Protein AF-A0A957YYJ2-F1 (afdb_monomer_lite)

Secondary structure (DSSP, 8-state):
-EEEEEEEEE-TTS-EEEEE---SS--HHHHHH-----GGGEEE-HHHHHHH-S--TT-SS--THHHHHHHHHTT--EEEEEEEEEEEEPPTT---S-HHHHHHHHHHHHHHHHTSTT--HHHHTTHHHHHHHHHHHHHHHHHHHT-HHHHHHHHHHHHHH-GGGGTTTHHHHHHHHHHHHHTTSS-HHHHHHHHHHT--GGGGGGGGGHHHHHHHHHHHHHHHHHHTT-HHHHHHHHHHHHHTT----HHHHHHHHHHHHHHHHHHHHHHHHHHHHHHHHHS-TTS-HHHHHHHHHHHHHHHHHHHHHTT-HHHHHHHHHHHHHH-GGGGG-HHHHHHHHHHHTT----

Foldseek 3Di:
DKEFEWAFEAEPVRAGQATLHADQWAALLNLLLDPSDDPQTMDDDVVLCVVQHDQDPPQPDSPCSLVVLSSRLSVNTYGYPLAHRYYHYDYLPDADPPLPSVLVSQVVSNCSNLVDPSQDPVNVVCSLSSLLSSLLVSLLRCLLVVVQVSNAVSLVSSCVSPVCCLPVVVVVSLVVLLCVLRRRPHPSLSSLVSSLVRYDPSCVVCVVCSLQSQLLSLQLNLLSCLLSVVLVSSLVSLVVSVVSVYACDPVNLVVSLVRLVSSCSHPNDVSSVVSLVSCVVRRDVNCPPLNNLVSLLSNLQVVLVVCVVVLVLVSNQVSLVSSCVSPVVLVVPPVSVVSNVCSVVSDDDD

pLDDT: mean 94.62, std 5.04, range [47.16, 98.69]

Structure (mmCIF, N/CA/C/O backbone):
data_AF-A0A957YYJ2-F1
#
_entry.id   AF-A0A957YYJ2-F1
#
loop_
_atom_site.group_PDB
_atom_site.id
_atom_site.type_symbol
_atom_site.label_atom_id
_atom_site.label_alt_id
_atom_site.label_comp_id
_atom_site.label_asym_id
_atom_site.label_entity_id
_atom_site.label_seq_id
_atom_site.pdbx_PDB_ins_code
_atom_site.Cartn_x
_atom_site.Cartn_y
_atom_site.Cartn_z
_atom_site.occupancy
_atom_site.B_iso_or_equiv
_atom_site.auth_seq_id
_atom_site.auth_comp_id
_atom_site.auth_asym_id
_atom_site.auth_atom_id
_atom_site.pdbx_PDB_model_num
ATOM 1 N N . GLY A 1 1 ? 6.124 -7.223 -24.501 1.00 92.50 1 GLY A N 1
ATOM 2 C CA . GLY A 1 1 ? 5.998 -6.939 -23.074 1.00 92.50 1 GLY A CA 1
ATOM 3 C C . GLY A 1 1 ? 4.749 -6.135 -22.823 1.00 92.50 1 GLY A C 1
ATOM 4 O O . GLY A 1 1 ? 4.125 -5.649 -23.769 1.00 92.50 1 GLY A O 1
ATOM 5 N N . LEU A 1 2 ? 4.435 -6.006 -21.546 1.00 94.94 2 LEU A N 1
ATOM 6 C CA . LEU A 1 2 ? 3.383 -5.180 -20.983 1.00 94.94 2 LEU A CA 1
ATOM 7 C C . LEU A 1 2 ? 4.047 -3.956 -20.338 1.00 94.94 2 LEU A C 1
ATOM 9 O O . LEU A 1 2 ? 5.028 -4.083 -19.601 1.00 94.94 2 LEU A O 1
ATOM 13 N N . THR A 1 3 ? 3.533 -2.767 -20.616 1.00 95.56 3 THR A N 1
ATOM 14 C CA . THR A 1 3 ? 3.931 -1.536 -19.923 1.00 95.56 3 THR A CA 1
ATOM 15 C C . THR A 1 3 ? 2.778 -1.031 -19.086 1.00 95.56 3 THR A C 1
ATOM 17 O O . THR A 1 3 ? 1.625 -1.197 -19.477 1.00 95.56 3 THR A O 1
ATOM 20 N N . TYR A 1 4 ? 3.082 -0.418 -17.948 1.00 95.31 4 TYR A N 1
ATOM 21 C CA . TYR A 1 4 ? 2.061 0.147 -17.074 1.00 95.31 4 TYR A CA 1
ATOM 22 C C . TYR A 1 4 ? 2.527 1.430 -16.387 1.00 95.31 4 TYR A C 1
ATOM 24 O O . TYR A 1 4 ? 3.727 1.664 -16.238 1.00 95.31 4 TYR A O 1
ATOM 32 N N . GLY A 1 5 ? 1.578 2.266 -15.981 1.00 94.81 5 GLY A N 1
ATOM 33 C CA . GLY A 1 5 ? 1.804 3.480 -15.202 1.00 94.81 5 GLY A CA 1
ATOM 34 C C . GLY A 1 5 ? 1.306 3.350 -13.768 1.00 94.81 5 GLY A C 1
ATOM 35 O O . GLY A 1 5 ? 0.518 2.471 -13.436 1.00 94.81 5 GLY A O 1
ATOM 36 N N . SER A 1 6 ? 1.767 4.249 -12.905 1.00 95.12 6 SER A N 1
ATOM 37 C CA . SER A 1 6 ? 1.107 4.503 -11.621 1.00 95.12 6 SER A CA 1
ATOM 38 C C . SER A 1 6 ? -0.184 5.297 -11.850 1.00 95.12 6 SER A C 1
ATOM 40 O O . SER A 1 6 ? -0.400 5.841 -12.937 1.00 95.12 6 SER A O 1
ATOM 42 N N . ARG A 1 7 ? -1.040 5.403 -10.830 1.00 95.19 7 ARG A N 1
ATOM 43 C CA . ARG A 1 7 ? -2.319 6.122 -10.950 1.00 95.19 7 ARG A CA 1
ATOM 44 C C . ARG A 1 7 ? -2.598 7.047 -9.776 1.00 95.19 7 ARG A C 1
ATOM 46 O O . ARG A 1 7 ? -2.178 6.790 -8.643 1.00 95.19 7 ARG A O 1
ATOM 53 N N . ILE A 1 8 ? -3.340 8.106 -10.071 1.00 95.50 8 ILE A N 1
ATOM 54 C CA . ILE A 1 8 ? -3.942 8.993 -9.083 1.00 95.50 8 ILE A CA 1
ATOM 55 C C . ILE A 1 8 ? -5.367 8.498 -8.858 1.00 95.50 8 ILE A C 1
ATOM 57 O O . ILE A 1 8 ? -6.165 8.399 -9.788 1.00 95.50 8 ILE A O 1
ATOM 61 N N . GLU A 1 9 ? -5.692 8.137 -7.627 1.00 94.75 9 GLU A N 1
ATOM 62 C CA . GLU A 1 9 ? -7.042 7.735 -7.258 1.00 94.75 9 GLU A CA 1
ATOM 63 C C . GLU A 1 9 ? -7.815 8.974 -6.816 1.00 94.75 9 GLU A C 1
ATOM 65 O O . GLU A 1 9 ? -7.329 9.761 -5.997 1.00 94.75 9 GLU A O 1
ATOM 70 N N . ILE A 1 10 ? -9.002 9.153 -7.391 1.00 95.06 10 ILE A N 1
ATOM 71 C CA . ILE A 1 10 ? -9.877 10.308 -7.169 1.00 95.06 10 ILE A CA 1
ATOM 72 C C . ILE A 1 10 ? -11.217 9.853 -6.597 1.00 95.06 10 ILE A C 1
ATOM 74 O O . ILE A 1 10 ? -11.672 8.749 -6.897 1.00 95.06 10 ILE A O 1
ATOM 78 N N . ASP A 1 11 ? -11.857 10.695 -5.795 1.00 92.69 11 ASP A N 1
ATOM 79 C CA . ASP A 1 11 ? -13.213 10.451 -5.305 1.00 92.69 11 ASP A CA 1
ATOM 80 C C . ASP A 1 11 ? -14.270 10.624 -6.416 1.00 92.69 11 ASP A C 1
ATOM 82 O O . ASP A 1 11 ? -13.974 10.949 -7.574 1.00 92.69 11 ASP A O 1
ATOM 86 N N . GLN A 1 12 ? -15.543 10.429 -6.063 1.00 89.88 12 GLN A N 1
ATOM 87 C CA . GLN A 1 12 ? -16.673 10.611 -6.980 1.00 89.88 12 GLN A CA 1
ATOM 88 C C . GLN A 1 12 ? -16.812 12.035 -7.555 1.00 89.88 12 GLN A C 1
ATOM 90 O O . GLN A 1 12 ? -17.453 12.200 -8.593 1.00 89.88 12 GLN A O 1
ATOM 95 N N . HIS A 1 13 ? -16.193 13.036 -6.924 1.00 91.31 13 HIS A N 1
ATOM 96 C CA . HIS A 1 13 ? -16.178 14.439 -7.342 1.00 91.31 13 HIS A CA 1
ATOM 97 C C . HIS A 1 13 ? -14.897 14.810 -8.107 1.00 91.31 13 HIS A C 1
ATOM 99 O O . HIS A 1 13 ? -14.692 15.978 -8.431 1.00 91.31 13 HIS A O 1
ATOM 105 N N . GLY A 1 14 ? -14.034 13.834 -8.407 1.00 92.81 14 GLY A N 1
ATOM 106 C CA . GLY A 1 14 ? -12.787 14.047 -9.135 1.00 92.81 14 GLY A CA 1
ATOM 107 C C . GLY A 1 14 ? -11.642 14.599 -8.284 1.00 92.81 14 GLY A C 1
ATOM 108 O O . GLY A 1 14 ? -10.609 14.965 -8.840 1.00 92.81 14 GLY A O 1
ATOM 109 N N . LYS A 1 15 ? -11.778 14.650 -6.953 1.00 93.56 15 LYS A N 1
ATOM 110 C CA . LYS A 1 15 ? -10.713 15.141 -6.070 1.00 93.56 15 LYS A CA 1
ATOM 111 C C . LYS A 1 15 ? -9.712 14.025 -5.765 1.00 93.56 15 LYS A C 1
ATOM 113 O O . LYS A 1 15 ? -10.141 12.926 -5.416 1.00 93.56 15 LYS A O 1
ATOM 118 N N . PRO A 1 16 ? -8.393 14.278 -5.821 1.00 94.56 16 PRO A N 1
ATOM 119 C CA . PRO A 1 16 ? -7.393 13.287 -5.440 1.00 94.56 16 PRO A CA 1
ATOM 120 C C . PRO A 1 16 ? -7.537 12.840 -3.983 1.00 94.56 16 PRO A C 1
ATOM 122 O O . PRO A 1 16 ? -7.624 13.661 -3.062 1.00 94.56 16 PRO A O 1
ATOM 125 N N . VAL A 1 17 ? -7.535 11.525 -3.778 1.00 94.25 17 VAL A N 1
ATOM 126 C CA . VAL A 1 17 ? -7.597 10.889 -2.455 1.00 94.25 17 VAL A CA 1
ATOM 127 C C . VAL A 1 17 ? -6.368 10.038 -2.172 1.00 94.25 17 VAL A C 1
ATOM 129 O O . VAL A 1 17 ? -5.921 9.987 -1.027 1.00 94.25 17 VAL A O 1
ATOM 132 N N . HIS A 1 18 ? -5.761 9.429 -3.194 1.00 94.06 18 HIS A N 1
ATOM 133 C CA . HIS A 1 18 ? -4.619 8.539 -3.009 1.00 94.06 18 HIS A CA 1
ATOM 134 C C . HIS A 1 18 ? -3.702 8.478 -4.243 1.00 94.06 18 HIS A C 1
ATOM 136 O O . HIS A 1 18 ? -4.135 8.692 -5.371 1.00 94.06 18 HIS A O 1
ATOM 142 N N . LEU A 1 19 ? -2.421 8.164 -4.028 1.00 94.06 19 LEU A N 1
ATOM 143 C CA . LEU A 1 19 ? -1.436 7.909 -5.083 1.00 94.06 19 LEU A CA 1
ATOM 144 C C . LEU A 1 19 ? -1.004 6.447 -5.026 1.00 94.06 19 LEU A C 1
ATOM 146 O O . LEU A 1 19 ? -0.235 6.055 -4.142 1.00 94.06 19 LEU A O 1
ATOM 150 N N . ALA A 1 20 ? -1.451 5.655 -5.997 1.00 91.62 20 ALA A N 1
ATOM 151 C CA . ALA A 1 20 ? -1.056 4.260 -6.117 1.00 91.62 20 ALA A CA 1
ATOM 152 C C . ALA A 1 20 ? 0.193 4.157 -7.001 1.00 91.62 20 ALA A C 1
ATOM 154 O O . ALA A 1 20 ? 0.107 3.987 -8.221 1.00 91.62 20 ALA A O 1
ATOM 155 N N . LYS A 1 21 ? 1.369 4.271 -6.371 1.00 92.06 21 LYS A N 1
ATOM 156 C CA . LYS A 1 21 ? 2.650 4.006 -7.032 1.00 92.06 21 LYS A CA 1
ATOM 157 C C . LYS A 1 21 ? 2.839 2.504 -7.200 1.00 92.06 21 LYS A C 1
ATOM 159 O O . LYS A 1 21 ? 2.946 1.773 -6.216 1.00 92.06 21 LYS A O 1
ATOM 164 N N . LEU A 1 22 ? 2.884 2.053 -8.446 1.00 91.81 22 LEU A N 1
ATOM 165 C CA . LEU A 1 22 ? 3.102 0.645 -8.766 1.00 91.81 22 LEU A CA 1
ATOM 166 C C . LEU A 1 22 ? 4.605 0.311 -8.754 1.00 91.81 22 LEU A C 1
ATOM 168 O O . LEU A 1 22 ? 5.430 1.200 -8.989 1.00 91.81 22 LEU A O 1
ATOM 172 N N . PRO A 1 23 ? 4.996 -0.949 -8.478 1.00 90.88 23 PRO A N 1
ATOM 173 C CA . PRO A 1 23 ? 6.404 -1.344 -8.481 1.00 90.88 23 PRO A CA 1
ATOM 174 C C . PRO A 1 23 ? 7.035 -1.116 -9.856 1.00 90.88 23 PRO A C 1
ATOM 176 O O . PRO A 1 23 ? 6.334 -1.130 -10.867 1.00 90.88 23 PRO A O 1
ATOM 179 N N . GLN A 1 24 ? 8.359 -0.935 -9.908 1.00 89.81 24 GLN A N 1
ATOM 180 C CA . GLN A 1 24 ? 9.080 -0.696 -11.166 1.00 89.81 24 GLN A CA 1
ATOM 181 C C . GLN A 1 24 ? 8.998 -1.892 -12.129 1.00 89.81 24 GLN A C 1
ATOM 183 O O . GLN A 1 24 ? 8.957 -1.716 -13.348 1.00 89.81 24 GLN A O 1
ATOM 188 N N . GLN A 1 25 ? 8.949 -3.097 -11.565 1.00 92.25 25 GLN A N 1
ATOM 189 C CA . GLN A 1 25 ? 8.778 -4.354 -12.274 1.00 92.25 25 GLN A CA 1
ATOM 190 C C . GLN A 1 25 ? 7.707 -5.169 -11.556 1.00 92.25 25 GLN A C 1
ATOM 192 O O . GLN A 1 25 ? 7.762 -5.338 -10.338 1.00 92.25 25 GLN A O 1
ATOM 197 N N . ALA A 1 26 ? 6.736 -5.657 -12.316 1.00 93.50 26 ALA A N 1
ATOM 198 C CA . ALA A 1 26 ? 5.739 -6.591 -11.832 1.00 93.50 26 ALA A CA 1
ATOM 199 C C . ALA A 1 26 ? 6.184 -8.003 -12.208 1.00 93.50 26 ALA A C 1
ATOM 201 O O . ALA A 1 26 ? 6.606 -8.252 -13.338 1.00 93.50 26 ALA A O 1
ATOM 202 N N . THR A 1 27 ? 6.112 -8.910 -11.244 1.00 95.50 27 THR A N 1
ATOM 203 C CA . THR A 1 27 ? 6.459 -10.327 -11.403 1.00 95.50 27 THR A CA 1
ATOM 204 C C . THR A 1 27 ? 5.212 -11.191 -11.271 1.00 95.50 27 THR A C 1
ATOM 206 O O . THR A 1 27 ? 4.170 -10.706 -10.818 1.00 95.50 27 THR A O 1
ATOM 209 N N . LEU A 1 28 ? 5.319 -12.485 -11.593 1.00 96.69 28 LEU A N 1
ATOM 210 C CA . LEU A 1 28 ? 4.233 -13.434 -11.334 1.00 96.69 28 LEU A CA 1
ATOM 211 C C . LEU A 1 28 ? 3.831 -13.426 -9.852 1.00 96.69 28 LEU A C 1
ATOM 213 O O . LEU A 1 28 ? 2.651 -13.280 -9.554 1.00 96.69 28 LEU A O 1
ATOM 217 N N . ALA A 1 29 ? 4.796 -13.416 -8.926 1.00 96.81 29 ALA A N 1
ATOM 218 C CA . ALA A 1 29 ? 4.523 -13.246 -7.496 1.00 96.81 29 ALA A CA 1
ATOM 219 C C . ALA A 1 29 ? 3.709 -11.976 -7.184 1.00 96.81 29 ALA A C 1
ATOM 221 O O . ALA A 1 29 ? 2.797 -12.015 -6.363 1.00 96.81 29 ALA A O 1
ATOM 222 N N . THR A 1 30 ? 3.989 -10.856 -7.861 1.00 94.69 30 THR A N 1
ATOM 223 C CA . THR A 1 30 ? 3.237 -9.604 -7.653 1.00 94.69 30 THR A CA 1
ATOM 224 C C . THR A 1 30 ? 1.762 -9.758 -8.039 1.00 94.69 30 THR A C 1
ATOM 226 O O . THR A 1 30 ? 0.901 -9.232 -7.341 1.00 94.69 30 THR A O 1
ATOM 229 N N . VAL A 1 31 ? 1.468 -10.477 -9.128 1.00 95.06 31 VAL A N 1
ATOM 230 C CA . VAL A 1 31 ? 0.098 -10.695 -9.636 1.00 95.06 31 VAL A CA 1
ATOM 231 C C . VAL A 1 31 ? -0.635 -11.823 -8.899 1.00 95.06 31 VAL A C 1
ATOM 233 O O . VAL A 1 31 ? -1.853 -11.772 -8.746 1.00 95.06 31 VAL A O 1
ATOM 236 N N . LEU A 1 32 ? 0.084 -12.833 -8.407 1.00 96.06 32 LEU A N 1
ATOM 237 C CA . LEU A 1 32 ? -0.505 -13.883 -7.572 1.00 96.06 32 LEU A CA 1
ATOM 238 C C . LEU A 1 32 ? -0.895 -13.334 -6.194 1.00 96.06 32 LEU A C 1
ATOM 240 O O . LEU A 1 32 ? -1.997 -13.583 -5.710 1.00 96.06 32 LEU A O 1
ATOM 244 N N . LEU A 1 33 ? -0.011 -12.550 -5.571 1.00 95.81 33 LEU A N 1
ATOM 245 C CA . LEU A 1 33 ? -0.223 -12.031 -4.218 1.00 95.81 33 LEU A CA 1
ATOM 246 C C . LEU A 1 33 ? -1.114 -10.787 -4.175 1.00 95.81 33 LEU A C 1
ATOM 248 O O . LEU A 1 33 ? -1.713 -10.505 -3.135 1.00 95.81 33 LEU A O 1
ATOM 252 N N . ALA A 1 34 ? -1.184 -10.022 -5.262 1.00 88.31 34 ALA A N 1
ATOM 253 C CA . ALA A 1 34 ? -1.907 -8.760 -5.321 1.00 88.31 34 ALA A CA 1
ATOM 254 C C . ALA A 1 34 ? -2.518 -8.522 -6.707 1.00 88.31 34 ALA A C 1
ATOM 256 O O . ALA A 1 34 ? -2.227 -9.214 -7.670 1.00 88.31 34 ALA A O 1
ATOM 257 N N . PHE A 1 35 ? -3.351 -7.489 -6.823 1.00 82.31 35 PHE A N 1
ATOM 258 C CA . PHE A 1 35 ? -3.880 -7.031 -8.107 1.00 82.31 35 PHE A CA 1
ATOM 259 C C . PHE A 1 35 ? -3.334 -5.631 -8.413 1.00 82.31 35 PHE A C 1
ATOM 261 O O . PHE A 1 35 ? -3.975 -4.630 -8.074 1.00 82.31 35 PHE A O 1
ATOM 268 N N . PRO A 1 36 ? -2.103 -5.526 -8.953 1.00 79.56 36 PRO A N 1
ATOM 269 C CA . PRO A 1 36 ? -1.454 -4.228 -9.115 1.00 79.56 36 PRO A CA 1
ATOM 270 C C . PRO A 1 36 ? -2.102 -3.399 -10.233 1.00 79.56 36 PRO A C 1
ATOM 272 O O . PRO A 1 36 ? -2.157 -2.169 -10.148 1.00 79.56 36 PRO A O 1
ATOM 275 N N . PHE A 1 37 ? -2.613 -4.057 -11.271 1.00 86.56 37 PHE A N 1
ATOM 276 C CA . PHE A 1 37 ? -3.029 -3.395 -12.499 1.00 86.56 37 PHE A CA 1
ATOM 277 C C . PHE A 1 37 ? -4.483 -2.938 -12.454 1.00 86.56 37 PHE A C 1
ATOM 279 O O . PHE A 1 37 ? -5.355 -3.603 -11.905 1.00 86.56 37 PHE A O 1
ATOM 286 N N . ALA A 1 38 ? -4.743 -1.793 -13.073 1.00 84.81 38 ALA A N 1
ATOM 287 C CA . ALA A 1 38 ? -6.058 -1.466 -13.593 1.00 84.81 38 ALA A CA 1
ATOM 288 C C . ALA A 1 38 ? -5.976 -1.478 -15.126 1.00 84.81 38 ALA A C 1
ATOM 290 O O . ALA A 1 38 ? -4.931 -1.094 -15.657 1.00 84.81 38 ALA A O 1
ATOM 291 N N . PRO A 1 39 ? -7.057 -1.834 -15.840 1.00 82.88 39 PRO A N 1
ATOM 292 C CA . PRO A 1 39 ? -7.079 -1.781 -17.305 1.00 82.88 39 PRO A CA 1
ATOM 293 C C . PRO A 1 39 ? -6.678 -0.419 -17.878 1.00 82.88 39 PRO A C 1
ATOM 295 O O . PRO A 1 39 ? -6.045 -0.343 -18.923 1.00 82.88 39 PRO A O 1
ATOM 298 N N . THR A 1 40 ? -6.999 0.660 -17.159 1.00 84.00 40 THR A N 1
ATOM 299 C CA . THR A 1 40 ? -6.676 2.046 -17.526 1.00 84.00 40 THR A CA 1
ATOM 300 C C . THR A 1 40 ? -5.189 2.373 -17.488 1.00 84.00 40 THR A C 1
ATOM 302 O O . THR A 1 40 ? -4.779 3.389 -18.039 1.00 84.00 40 THR A O 1
ATOM 305 N N . ASP A 1 41 ? -4.385 1.547 -16.822 1.00 88.06 41 ASP A N 1
ATOM 306 C CA . ASP A 1 41 ? -3.007 1.888 -16.488 1.00 88.06 41 ASP A CA 1
ATOM 307 C C . ASP A 1 41 ? -2.004 1.122 -17.357 1.00 88.06 41 ASP A C 1
ATOM 309 O O . ASP A 1 41 ? -0.807 1.239 -17.109 1.00 88.06 41 ASP A O 1
ATOM 313 N N . LEU A 1 42 ? -2.451 0.304 -18.322 1.00 92.00 42 LEU A N 1
ATOM 314 C CA . LEU A 1 42 ? -1.589 -0.639 -19.037 1.00 92.00 42 LEU A CA 1
ATOM 315 C C . LEU A 1 42 ? -1.701 -0.571 -20.560 1.00 92.00 42 LEU A C 1
ATOM 317 O O . LEU A 1 42 ? -2.703 -0.169 -21.144 1.00 92.00 42 LEU A O 1
ATOM 321 N N . THR A 1 43 ? -0.643 -1.030 -21.220 1.00 93.75 43 THR A N 1
ATOM 322 C CA . THR A 1 43 ? -0.602 -1.272 -22.662 1.00 93.75 43 THR A CA 1
ATOM 323 C C . THR A 1 43 ? 0.140 -2.577 -22.914 1.00 93.75 43 THR A C 1
ATOM 325 O O . THR A 1 43 ? 1.185 -2.840 -22.315 1.00 93.75 43 THR A O 1
ATOM 328 N N . VAL A 1 44 ? -0.389 -3.407 -23.812 1.00 94.75 44 VAL A N 1
ATOM 329 C CA . VAL A 1 44 ? 0.197 -4.704 -24.168 1.00 94.75 44 VAL A CA 1
ATOM 330 C C . VAL A 1 44 ? 0.456 -4.740 -25.663 1.00 94.75 44 VAL A C 1
ATOM 332 O O . VAL A 1 44 ? -0.377 -4.322 -26.464 1.00 94.75 44 VAL A O 1
ATOM 335 N N . ARG A 1 45 ? 1.631 -5.236 -26.059 1.00 95.75 45 ARG A N 1
ATOM 336 C CA . ARG A 1 45 ? 1.935 -5.432 -27.480 1.00 95.75 45 ARG A CA 1
ATOM 337 C C . ARG A 1 45 ? 1.073 -6.560 -28.047 1.00 95.75 45 ARG A C 1
ATOM 339 O O . ARG A 1 45 ? 1.043 -7.637 -27.461 1.00 95.75 45 ARG A O 1
ATOM 346 N N . ARG A 1 46 ? 0.485 -6.347 -29.226 1.00 95.94 46 ARG A N 1
ATOM 347 C CA . ARG A 1 46 ? -0.374 -7.320 -29.923 1.00 95.94 46 ARG A CA 1
ATOM 348 C C . ARG A 1 46 ? 0.175 -8.760 -29.978 1.00 95.94 46 ARG A C 1
ATOM 350 O O . ARG A 1 46 ? -0.588 -9.645 -29.620 1.00 95.94 46 ARG A O 1
ATOM 357 N N . PRO A 1 47 ? 1.472 -9.021 -30.250 1.00 97.25 47 PRO A N 1
ATOM 358 C CA . PRO A 1 47 ? 1.987 -10.395 -30.257 1.00 97.25 47 PRO A CA 1
ATOM 359 C C . PRO A 1 47 ? 1.789 -11.158 -28.941 1.00 97.25 47 PRO A C 1
ATOM 361 O O . PRO A 1 47 ? 1.718 -12.379 -28.944 1.00 97.25 47 PRO A O 1
ATOM 364 N N . TRP A 1 48 ? 1.689 -10.460 -27.803 1.00 96.81 48 TRP A N 1
ATOM 365 C CA . TRP A 1 48 ? 1.373 -11.102 -26.525 1.00 96.81 48 TRP A CA 1
ATOM 366 C C . TRP A 1 48 ? -0.100 -11.479 -26.407 1.00 96.81 48 TRP A C 1
ATOM 368 O O . TRP A 1 48 ? -0.394 -12.525 -25.842 1.00 96.81 48 TRP A O 1
ATOM 378 N N . LEU A 1 49 ? -1.003 -10.666 -26.961 1.00 94.62 49 LEU A N 1
ATOM 379 C CA . LEU A 1 49 ? -2.418 -11.017 -27.076 1.00 94.62 49 LEU A CA 1
ATOM 380 C C . LEU A 1 49 ? -2.592 -12.250 -27.968 1.00 94.62 49 LEU A C 1
ATOM 382 O O . LEU A 1 49 ? -3.326 -13.158 -27.598 1.00 94.62 49 LEU A O 1
ATOM 386 N N . ASP A 1 50 ? -1.870 -12.306 -29.088 1.00 96.06 50 ASP A N 1
ATOM 387 C CA . ASP A 1 50 ? -1.897 -13.453 -30.000 1.00 96.06 50 ASP A CA 1
ATOM 388 C C . ASP A 1 50 ? -1.289 -14.709 -29.342 1.00 96.06 50 ASP A C 1
ATOM 390 O O . ASP A 1 50 ? -1.790 -15.814 -29.523 1.00 96.06 50 ASP A O 1
ATOM 394 N N . CYS A 1 51 ? -0.236 -14.542 -28.531 1.00 96.06 51 CYS A N 1
ATOM 395 C CA . CYS A 1 51 ? 0.461 -15.639 -27.855 1.00 96.06 51 CYS A CA 1
ATOM 396 C C . CYS A 1 51 ? -0.365 -16.292 -26.741 1.00 96.06 51 CYS A C 1
ATOM 398 O O . CYS A 1 51 ? -0.424 -17.518 -26.668 1.00 96.06 51 CYS A O 1
ATOM 400 N N . VAL A 1 52 ? -0.969 -15.499 -25.849 1.00 95.94 52 VAL A N 1
ATOM 401 C CA . VAL A 1 52 ? -1.687 -16.061 -24.692 1.00 95.94 52 VAL A CA 1
ATOM 402 C C . VAL A 1 52 ? -3.195 -16.119 -24.895 1.00 95.94 52 VAL A C 1
ATOM 404 O O . VAL A 1 52 ? -3.863 -16.804 -24.125 1.00 95.94 52 VAL A O 1
ATOM 407 N N . GLY A 1 53 ? -3.728 -15.434 -25.909 1.00 95.06 53 GLY A N 1
ATOM 408 C CA . GLY A 1 53 ? -5.156 -15.245 -26.152 1.00 95.06 53 GLY A CA 1
ATOM 409 C C . GLY A 1 53 ? -5.748 -14.047 -25.400 1.00 95.06 53 GLY A C 1
ATOM 410 O O . GLY A 1 53 ? -5.133 -13.474 -24.496 1.00 95.06 53 GLY A O 1
ATOM 411 N N . ALA A 1 54 ? -6.981 -13.682 -25.755 1.00 91.75 54 ALA A N 1
ATOM 412 C CA . ALA A 1 54 ? -7.742 -12.618 -25.099 1.00 91.75 54 ALA A CA 1
ATOM 413 C C . ALA A 1 54 ? -8.262 -13.022 -23.701 1.00 91.75 54 ALA A C 1
ATOM 415 O O . ALA A 1 54 ? -7.934 -14.091 -23.166 1.00 91.75 54 ALA A O 1
ATOM 416 N N . PHE A 1 55 ? -9.061 -12.143 -23.091 1.00 92.12 55 PHE A N 1
ATOM 417 C CA . PHE A 1 55 ? -9.781 -12.417 -21.847 1.00 92.12 55 PHE A CA 1
ATOM 418 C C . PHE A 1 55 ? -10.728 -13.610 -22.016 1.00 92.12 55 PHE A C 1
ATOM 420 O O . PHE A 1 55 ? -11.371 -13.764 -23.055 1.00 92.12 55 PHE A O 1
ATOM 427 N N . ARG A 1 56 ? -10.816 -14.461 -20.989 1.00 91.19 56 ARG A N 1
ATOM 428 C CA . ARG A 1 56 ? -11.778 -15.567 -20.971 1.00 91.19 56 ARG A CA 1
ATOM 429 C C . ARG A 1 56 ? -13.158 -15.028 -20.605 1.00 91.19 56 ARG A C 1
ATOM 431 O O . ARG A 1 56 ? -13.295 -14.304 -19.628 1.00 91.19 56 ARG A O 1
ATOM 438 N N . THR A 1 57 ? -14.178 -15.433 -21.351 1.00 89.88 57 THR A N 1
ATOM 439 C CA . THR A 1 57 ? -15.573 -15.002 -21.146 1.00 89.88 57 THR A CA 1
ATOM 440 C C . THR A 1 57 ? -16.310 -15.797 -20.065 1.00 89.88 57 THR A C 1
ATOM 442 O O . THR A 1 57 ? -17.457 -15.497 -19.765 1.00 89.88 57 THR A O 1
ATOM 445 N N . GLY A 1 58 ? -15.671 -16.817 -19.480 1.00 90.75 58 GLY A N 1
ATOM 446 C CA . GLY A 1 58 ? -16.261 -17.671 -18.442 1.00 90.75 58 GLY A CA 1
ATOM 447 C C . GLY A 1 58 ? -16.196 -17.107 -17.017 1.00 90.75 58 GLY A C 1
ATOM 448 O O . GLY A 1 58 ? -16.545 -17.825 -16.078 1.00 90.75 58 GLY A O 1
ATOM 449 N N . PHE A 1 59 ? -15.709 -15.878 -16.838 1.00 90.38 59 PHE A N 1
ATOM 450 C CA . PHE A 1 59 ? -15.749 -15.158 -15.565 1.00 90.38 59 PHE A CA 1
ATOM 451 C C . PHE A 1 59 ? -17.002 -14.278 -15.526 1.00 90.38 59 PHE A C 1
ATOM 453 O O . PHE A 1 59 ? -17.307 -13.591 -16.501 1.00 90.38 59 PHE A O 1
ATOM 460 N N . VAL A 1 60 ? -17.742 -14.329 -14.418 1.00 81.62 60 VAL A N 1
ATOM 461 C CA . VAL A 1 60 ? -18.969 -13.541 -14.204 1.00 81.62 60 VAL A CA 1
ATOM 462 C C . VAL A 1 60 ? -18.637 -12.054 -14.093 1.00 81.62 60 VAL A C 1
ATOM 464 O O . VAL A 1 60 ? -19.408 -11.185 -14.503 1.00 81.62 60 VAL A O 1
ATOM 467 N N . VAL A 1 61 ? -17.462 -11.746 -13.558 1.00 78.75 61 VAL A N 1
ATOM 468 C CA . VAL A 1 61 ? -16.902 -10.407 -13.489 1.00 78.75 61 VAL A CA 1
ATOM 469 C C . VAL A 1 61 ? -15.639 -10.334 -14.319 1.00 78.75 61 VAL A C 1
ATOM 471 O O . VAL A 1 61 ? -14.958 -11.334 -14.501 1.00 78.75 61 VAL A O 1
ATOM 474 N N . ASN A 1 62 ? -15.324 -9.144 -14.836 1.00 74.50 62 ASN A N 1
ATOM 475 C CA . ASN A 1 62 ? -14.078 -8.896 -15.565 1.00 74.50 62 ASN A CA 1
ATOM 476 C C . ASN A 1 62 ? -12.872 -9.102 -14.626 1.00 74.50 62 ASN A C 1
ATOM 478 O O . ASN A 1 62 ? -12.336 -8.147 -14.060 1.00 74.50 62 ASN A O 1
ATOM 482 N N . GLU A 1 63 ? -12.504 -10.362 -14.399 1.00 88.06 63 GLU A N 1
ATOM 483 C CA . GLU A 1 63 ? -11.398 -10.781 -13.557 1.00 88.06 63 GLU A CA 1
ATOM 484 C C . GLU A 1 63 ? -10.138 -10.864 -14.412 1.00 88.06 63 GLU A C 1
ATOM 486 O O . GLU A 1 63 ? -9.688 -11.922 -14.856 1.00 88.06 63 GLU A O 1
ATOM 491 N N . ASP A 1 64 ? -9.556 -9.695 -14.659 1.00 91.81 64 ASP A N 1
ATOM 492 C CA . ASP A 1 64 ? -8.405 -9.557 -15.550 1.00 91.81 64 ASP A CA 1
ATOM 493 C C . ASP A 1 64 ? -7.140 -10.249 -15.009 1.00 91.81 64 ASP A C 1
ATOM 495 O O . ASP A 1 64 ? -6.161 -10.416 -15.743 1.00 91.81 64 ASP A O 1
ATOM 499 N N . ARG A 1 65 ? -7.122 -10.655 -13.726 1.00 92.81 65 ARG A N 1
ATOM 500 C CA . ARG A 1 65 ? -5.951 -11.280 -13.091 1.00 92.81 65 ARG A CA 1
ATOM 501 C C . ARG A 1 65 ? -5.532 -12.543 -13.809 1.00 92.81 65 ARG A C 1
ATOM 503 O O . ARG A 1 65 ? -4.335 -12.756 -13.977 1.00 92.81 65 ARG A O 1
ATOM 510 N N . GLU A 1 66 ? -6.492 -13.351 -14.243 1.00 95.06 66 GLU A N 1
ATOM 511 C CA . GLU A 1 66 ? -6.203 -14.585 -14.969 1.00 95.06 66 GLU A CA 1
ATOM 512 C C . GLU A 1 66 ? -5.380 -14.306 -16.235 1.00 95.06 66 GLU A C 1
ATOM 514 O O . GLU A 1 66 ? -4.376 -14.972 -16.496 1.00 95.06 66 GLU A O 1
ATOM 519 N N . TRP A 1 67 ? -5.735 -13.253 -16.973 1.00 94.94 67 TRP A N 1
ATOM 520 C CA . TRP A 1 67 ? -5.021 -12.866 -18.183 1.00 94.94 67 TRP A CA 1
ATOM 521 C C . TRP A 1 67 ? -3.603 -12.369 -17.875 1.00 94.94 67 TRP A C 1
ATOM 523 O O . TRP A 1 67 ? -2.646 -12.755 -18.551 1.00 94.94 67 TRP A O 1
ATOM 533 N N . TYR A 1 68 ? -3.432 -11.578 -16.811 1.00 95.19 68 TYR A N 1
ATOM 534 C CA . TYR A 1 68 ? -2.104 -11.140 -16.366 1.00 95.19 68 TYR A CA 1
ATOM 535 C C . TYR A 1 68 ? -1.214 -12.311 -15.931 1.00 95.19 68 TYR A C 1
ATOM 537 O O . TYR A 1 68 ? -0.015 -12.305 -16.218 1.00 95.19 68 TYR A O 1
ATOM 545 N N . ILE A 1 69 ? -1.789 -13.326 -15.279 1.00 96.38 69 ILE A N 1
ATOM 546 C CA . ILE A 1 69 ? -1.075 -14.550 -14.907 1.00 96.38 69 ILE A CA 1
ATOM 547 C C . ILE A 1 69 ? -0.595 -15.284 -16.164 1.00 96.38 69 ILE A C 1
ATOM 549 O O . ILE A 1 69 ? 0.596 -15.585 -16.265 1.00 96.38 69 ILE A O 1
ATOM 553 N N . ARG A 1 70 ? -1.470 -15.497 -17.159 1.00 96.81 70 ARG A N 1
ATOM 554 C CA . ARG A 1 70 ? -1.094 -16.134 -18.435 1.00 96.81 70 ARG A CA 1
ATOM 555 C C . ARG A 1 70 ? 0.018 -15.387 -19.165 1.00 96.81 70 ARG A C 1
ATOM 557 O O . ARG A 1 70 ? 0.938 -16.026 -19.673 1.00 96.81 70 ARG A O 1
ATOM 564 N N . LEU A 1 71 ? -0.039 -14.053 -19.199 1.00 96.81 71 LEU A N 1
ATOM 565 C CA . LEU A 1 71 ? 1.021 -13.226 -19.782 1.00 96.81 71 LEU A CA 1
ATOM 566 C C . LEU A 1 71 ? 2.372 -13.500 -19.109 1.00 96.81 71 LEU A C 1
ATOM 568 O O . LEU A 1 71 ? 3.358 -13.764 -19.795 1.00 96.81 71 LEU A O 1
ATOM 572 N N . LEU A 1 72 ? 2.421 -13.459 -17.778 1.00 97.06 72 LEU A N 1
ATOM 573 C CA . LEU A 1 72 ? 3.660 -13.633 -17.016 1.00 97.06 72 LEU A CA 1
ATOM 574 C C . LEU A 1 72 ? 4.203 -15.066 -17.099 1.00 97.06 72 LEU A C 1
ATOM 576 O O . LEU A 1 72 ? 5.405 -15.239 -17.284 1.00 97.06 72 LEU A O 1
ATOM 580 N N . LEU A 1 73 ? 3.335 -16.080 -17.053 1.00 97.69 73 LEU A N 1
ATOM 581 C CA . LEU A 1 73 ? 3.707 -17.483 -17.283 1.00 97.69 73 LEU A CA 1
ATOM 582 C C . LEU A 1 73 ? 4.203 -17.731 -18.714 1.00 97.69 73 LEU A C 1
ATOM 584 O O . LEU A 1 73 ? 5.058 -18.583 -18.938 1.00 97.69 73 LEU A O 1
ATOM 588 N N . GLY A 1 74 ? 3.705 -16.967 -19.689 1.00 97.00 74 GLY A N 1
ATOM 589 C CA . GLY A 1 74 ? 4.207 -16.962 -21.063 1.00 97.00 74 GLY A CA 1
ATOM 590 C C . GLY A 1 74 ? 5.566 -16.276 -21.239 1.00 97.00 74 GLY A C 1
ATOM 591 O O . GLY A 1 74 ? 6.085 -16.270 -22.350 1.00 97.00 74 GLY A O 1
ATOM 592 N N . GLY A 1 75 ? 6.142 -15.688 -20.185 1.00 97.00 75 GLY A N 1
ATOM 593 C CA . GLY A 1 75 ? 7.409 -14.956 -20.244 1.00 97.00 75 GLY A CA 1
ATOM 594 C C . GLY A 1 75 ? 7.264 -13.475 -20.611 1.00 97.00 75 GLY A C 1
ATOM 595 O O . GLY A 1 75 ? 8.245 -12.833 -20.995 1.00 97.00 75 GLY A O 1
ATOM 596 N N . CYS A 1 76 ? 6.059 -12.899 -20.517 1.00 97.19 76 CYS A N 1
ATOM 597 C CA . CYS A 1 76 ? 5.851 -11.485 -20.817 1.00 97.19 76 CYS A CA 1
ATOM 598 C C . CYS A 1 76 ? 6.582 -10.611 -19.803 1.00 97.19 76 CYS A C 1
ATOM 600 O O . CYS A 1 76 ? 6.268 -10.611 -18.616 1.00 97.19 76 CYS A O 1
ATOM 602 N N . SER A 1 77 ? 7.532 -9.804 -20.273 1.00 95.50 77 SER A N 1
ATOM 603 C CA . SER A 1 77 ? 8.167 -8.801 -19.426 1.00 95.50 77 SER A CA 1
ATOM 604 C C . SER A 1 77 ? 7.210 -7.643 -19.133 1.00 95.50 77 SER A C 1
ATOM 606 O O . SER A 1 77 ? 6.607 -7.067 -20.046 1.00 95.50 77 SER A O 1
ATOM 608 N N . CYS A 1 78 ? 7.104 -7.280 -17.853 1.00 95.12 78 CYS A N 1
ATOM 609 C CA . CYS A 1 78 ? 6.314 -6.151 -17.370 1.00 95.12 78 CYS A CA 1
ATOM 610 C C . CYS A 1 78 ? 7.232 -5.018 -16.896 1.00 95.12 78 CYS A C 1
ATOM 612 O O . CYS A 1 78 ? 8.118 -5.246 -16.070 1.00 95.12 78 CYS A O 1
ATOM 614 N N . LYS A 1 79 ? 7.004 -3.788 -17.370 1.00 94.88 79 LYS A N 1
ATOM 615 C CA . LYS A 1 79 ? 7.791 -2.616 -16.956 1.00 94.88 79 LYS A CA 1
ATOM 616 C C . LYS A 1 79 ? 6.908 -1.415 -16.635 1.00 94.88 79 LYS A C 1
ATOM 618 O O . LYS A 1 79 ? 6.068 -1.024 -17.444 1.00 94.88 79 LYS A O 1
ATOM 623 N N . ASN A 1 80 ? 7.147 -0.804 -15.478 1.00 94.25 80 ASN A N 1
ATOM 624 C CA . ASN A 1 80 ? 6.547 0.477 -15.133 1.00 94.25 80 ASN A CA 1
ATOM 625 C C . ASN A 1 80 ? 7.234 1.606 -15.910 1.00 94.25 80 ASN A C 1
ATOM 627 O O . ASN A 1 80 ? 8.467 1.661 -15.968 1.00 94.25 80 ASN A O 1
ATOM 631 N N . VAL A 1 81 ? 6.453 2.529 -16.462 1.00 94.50 81 VAL A N 1
ATOM 632 C CA . VAL A 1 81 ? 6.968 3.726 -17.145 1.00 94.50 81 VAL A CA 1
ATOM 633 C C . VAL A 1 81 ? 7.530 4.781 -16.182 1.00 94.50 81 VAL A C 1
ATOM 635 O O . VAL A 1 81 ? 8.160 5.737 -16.615 1.00 94.50 81 VAL A O 1
ATOM 638 N N . GLY A 1 82 ? 7.314 4.616 -14.875 1.00 90.62 82 GLY A N 1
ATOM 639 C CA . GLY A 1 82 ? 7.769 5.528 -13.826 1.00 90.62 82 GLY A CA 1
ATOM 640 C C . GLY A 1 82 ? 6.909 6.785 -13.668 1.00 90.62 82 GLY A C 1
ATOM 641 O O . GLY A 1 82 ? 7.275 7.660 -12.892 1.00 90.62 82 GLY A O 1
ATOM 642 N N . GLN A 1 83 ? 5.779 6.874 -14.374 1.00 91.94 83 GLN A N 1
ATOM 643 C CA . GLN A 1 83 ? 4.899 8.044 -14.398 1.00 91.94 83 GLN A CA 1
ATOM 644 C C . GLN A 1 83 ? 3.495 7.706 -13.891 1.00 91.94 83 GLN A C 1
ATOM 646 O O . GLN A 1 83 ? 3.068 6.548 -13.924 1.00 91.94 83 GLN A O 1
ATOM 651 N N . PHE A 1 84 ? 2.775 8.728 -13.433 1.00 94.12 84 PHE A N 1
ATOM 652 C CA . PHE A 1 84 ? 1.352 8.647 -13.116 1.00 94.12 84 PHE A CA 1
ATOM 653 C C . PHE A 1 84 ? 0.549 8.946 -14.384 1.00 94.12 84 PHE A C 1
ATOM 655 O O . PHE A 1 84 ? 0.500 10.092 -14.817 1.00 94.12 84 PHE A O 1
ATOM 662 N N . LEU A 1 85 ? -0.030 7.914 -15.003 1.00 91.19 85 LEU A N 1
ATOM 663 C CA . LEU A 1 85 ? -0.625 8.018 -16.344 1.00 91.19 85 LEU A CA 1
ATOM 664 C C . LEU A 1 85 ? -2.154 8.080 -16.353 1.00 91.19 85 LEU A C 1
ATOM 666 O O . LEU A 1 85 ? -2.744 8.404 -17.379 1.00 91.19 85 LEU A O 1
ATOM 670 N N . ALA A 1 86 ? -2.803 7.749 -15.237 1.00 93.06 86 ALA A N 1
ATOM 671 C CA . ALA A 1 86 ? -4.250 7.616 -15.192 1.00 93.06 86 ALA A CA 1
ATOM 672 C C . ALA A 1 86 ? -4.852 8.174 -13.904 1.00 93.06 86 ALA A C 1
ATOM 674 O O . ALA A 1 86 ? -4.255 8.111 -12.823 1.00 93.06 86 ALA A O 1
ATOM 675 N N . TYR A 1 87 ? -6.086 8.654 -14.040 1.00 93.94 87 TYR A N 1
ATOM 676 C CA . TYR A 1 87 ? -6.977 8.938 -12.928 1.00 93.94 87 TYR A CA 1
ATOM 677 C C . TYR A 1 87 ? -7.973 7.791 -12.780 1.00 93.94 87 TYR A C 1
ATOM 679 O O . TYR A 1 87 ? -8.725 7.490 -13.707 1.00 93.94 87 TYR A O 1
ATOM 687 N N . ARG A 1 88 ? -8.008 7.157 -11.606 1.00 93.12 88 ARG A N 1
ATOM 688 C CA . ARG A 1 88 ? -8.978 6.102 -11.293 1.00 93.12 88 ARG A CA 1
ATOM 689 C C . ARG A 1 88 ? -9.992 6.618 -10.290 1.00 93.12 88 ARG A C 1
ATOM 691 O O . ARG A 1 88 ? -9.651 6.897 -9.144 1.00 93.12 88 ARG A O 1
ATOM 698 N N . ARG A 1 89 ? -11.254 6.686 -10.708 1.00 93.50 89 ARG A N 1
ATOM 699 C CA . ARG A 1 89 ? -12.352 7.055 -9.816 1.00 93.50 89 ARG A CA 1
ATOM 700 C C . ARG A 1 89 ? -12.676 5.920 -8.852 1.00 93.50 89 ARG A C 1
ATOM 702 O O . ARG A 1 89 ? -12.929 4.790 -9.269 1.00 93.50 89 ARG A O 1
ATOM 709 N N . LEU A 1 90 ? -12.690 6.242 -7.567 1.00 91.56 90 LEU A N 1
ATOM 710 C CA . LEU A 1 90 ? -13.204 5.403 -6.500 1.00 91.56 90 LEU A CA 1
ATOM 711 C C . LEU A 1 90 ? -14.564 5.959 -6.082 1.00 91.56 90 LEU A C 1
ATOM 713 O O . LEU A 1 90 ? -14.714 7.153 -5.837 1.00 91.56 90 LEU A O 1
ATOM 717 N N . ASN A 1 91 ? -15.567 5.088 -6.044 1.00 89.75 91 ASN A N 1
ATOM 718 C CA . ASN A 1 91 ? -16.894 5.453 -5.579 1.00 89.75 91 ASN A CA 1
ATOM 719 C C . ASN A 1 91 ? -17.046 4.974 -4.134 1.00 89.75 91 ASN A C 1
ATOM 721 O O . ASN A 1 91 ? -16.978 3.773 -3.874 1.00 89.75 91 ASN A O 1
ATOM 725 N N . THR A 1 92 ? -17.247 5.913 -3.209 1.00 87.44 92 THR A N 1
ATOM 726 C CA . THR A 1 92 ? -17.346 5.620 -1.770 1.00 87.44 92 THR A CA 1
ATOM 727 C C . THR A 1 92 ? -18.595 4.812 -1.407 1.00 87.44 92 THR A C 1
ATOM 729 O O . THR A 1 92 ? -18.619 4.154 -0.365 1.00 87.44 92 THR A O 1
ATOM 732 N N . GLN A 1 93 ? -19.600 4.823 -2.287 1.00 85.31 93 GLN A N 1
ATOM 733 C CA . GLN A 1 93 ? -20.846 4.066 -2.180 1.00 85.31 93 GLN A CA 1
ATOM 734 C C . GLN A 1 93 ? -20.832 2.791 -3.030 1.00 85.31 93 GLN A C 1
ATOM 736 O O . GLN A 1 93 ? -21.877 2.182 -3.250 1.00 85.31 93 GLN A O 1
ATOM 741 N N . LYS A 1 94 ? -19.664 2.378 -3.544 1.00 87.31 94 LYS A N 1
ATOM 742 C CA . LYS A 1 94 ? -19.564 1.157 -4.340 1.00 87.31 94 LYS A CA 1
ATOM 743 C C . LYS A 1 94 ? -20.001 -0.049 -3.510 1.00 87.31 94 LYS A C 1
ATOM 745 O O . LYS A 1 94 ? -19.333 -0.428 -2.551 1.00 87.31 94 LYS A O 1
ATOM 750 N N . THR A 1 95 ? -21.067 -0.690 -3.963 1.00 90.44 95 THR A N 1
ATOM 751 C CA . THR A 1 95 ? -21.475 -2.022 -3.536 1.00 90.44 95 THR A CA 1
ATOM 752 C C . THR A 1 95 ? -21.162 -3.012 -4.649 1.00 90.44 95 THR A C 1
ATOM 754 O O . THR A 1 95 ? -21.255 -2.710 -5.842 1.00 90.44 95 THR A O 1
ATOM 757 N N . PHE A 1 96 ? -20.722 -4.198 -4.262 1.00 92.44 96 PHE A N 1
ATOM 758 C CA . PHE A 1 96 ? -20.579 -5.322 -5.165 1.00 92.44 96 PHE A CA 1
ATOM 759 C C . PHE A 1 96 ? -21.786 -6.230 -4.990 1.00 92.44 96 PHE A C 1
ATOM 761 O O . PHE A 1 96 ? -22.088 -6.665 -3.879 1.00 92.44 96 PHE A O 1
ATOM 768 N N . GLN A 1 97 ? -22.454 -6.507 -6.104 1.00 93.38 97 GLN A N 1
ATOM 769 C CA . GLN A 1 97 ? -23.440 -7.574 -6.194 1.00 93.38 97 GLN A CA 1
ATOM 770 C C . GLN A 1 97 ? -22.725 -8.921 -6.297 1.00 93.38 97 GLN A C 1
ATOM 772 O O . GLN A 1 97 ? -21.642 -8.983 -6.896 1.00 93.38 97 GLN A O 1
ATOM 777 N N . ASP A 1 98 ? -23.356 -9.946 -5.724 1.00 95.44 98 ASP A N 1
ATOM 778 C CA . ASP A 1 98 ? -22.925 -11.347 -5.751 1.00 95.44 98 ASP A CA 1
ATOM 779 C C . ASP A 1 98 ? -21.455 -11.531 -5.333 1.00 95.44 98 ASP A C 1
ATOM 781 O O . ASP A 1 98 ? -20.569 -11.841 -6.133 1.00 95.44 98 ASP A O 1
ATOM 785 N N . LEU A 1 99 ? -21.173 -11.261 -4.051 1.00 96.31 99 LEU A N 1
ATOM 786 C CA . LEU A 1 99 ? -19.835 -11.469 -3.486 1.00 96.31 99 LEU A CA 1
ATOM 787 C C . LEU A 1 99 ? -19.328 -12.913 -3.679 1.00 96.31 99 LEU A C 1
ATOM 789 O O . LEU A 1 99 ? -18.153 -13.049 -4.030 1.00 96.31 99 LEU A O 1
ATOM 793 N N . PRO A 1 100 ? -20.159 -13.967 -3.515 1.00 97.31 100 PRO A N 1
ATOM 794 C CA . PRO A 1 100 ? -19.737 -15.341 -3.777 1.00 97.31 100 PRO A CA 1
ATOM 795 C C . PRO A 1 100 ? -19.231 -15.565 -5.202 1.00 97.31 100 PRO A C 1
ATOM 797 O O . PRO A 1 100 ? -18.116 -16.060 -5.352 1.00 97.31 100 PRO A O 1
ATOM 800 N N . ALA A 1 101 ? -19.973 -15.147 -6.235 1.00 96.00 101 ALA A N 1
ATOM 801 C CA . ALA A 1 101 ? -19.530 -15.325 -7.620 1.00 96.00 101 ALA A CA 1
ATOM 802 C C . ALA A 1 101 ? -18.223 -14.571 -7.913 1.00 96.00 101 ALA A C 1
ATOM 804 O O . ALA A 1 101 ? -17.341 -15.070 -8.608 1.00 96.00 101 ALA A O 1
ATOM 805 N N . ARG A 1 102 ? -18.051 -13.376 -7.337 1.00 95.06 102 ARG A N 1
ATOM 806 C CA . ARG A 1 102 ? -16.812 -12.596 -7.493 1.00 95.06 102 ARG A CA 1
ATOM 807 C C . ARG A 1 102 ? -15.611 -13.256 -6.838 1.00 95.06 102 ARG A C 1
ATOM 809 O O . ARG A 1 102 ? -14.512 -13.225 -7.391 1.00 95.06 102 ARG A O 1
ATOM 816 N N . LEU A 1 103 ? -15.802 -13.803 -5.643 1.00 96.00 103 LEU A N 1
ATOM 817 C CA . LEU A 1 103 ? -14.755 -14.546 -4.965 1.00 96.00 103 LEU A CA 1
ATOM 818 C C . LEU A 1 103 ? -14.398 -15.815 -5.750 1.00 96.00 103 LEU A C 1
ATOM 820 O O . LEU A 1 103 ? -13.208 -16.078 -5.923 1.00 96.00 103 LEU A O 1
ATOM 824 N N . ASP A 1 104 ? -15.396 -16.553 -6.244 1.00 96.38 104 ASP A N 1
ATOM 825 C CA . ASP A 1 104 ? -15.193 -17.745 -7.074 1.00 96.38 104 ASP A CA 1
ATOM 826 C C . ASP A 1 104 ? -14.362 -17.423 -8.323 1.00 96.38 104 ASP A C 1
ATOM 828 O O . ASP A 1 104 ? -13.339 -18.061 -8.560 1.00 96.38 104 ASP A O 1
ATOM 832 N N . ASP A 1 105 ? -14.698 -16.359 -9.058 1.00 95.44 105 ASP A N 1
ATOM 833 C CA . ASP A 1 105 ? -13.917 -15.906 -10.215 1.00 95.44 105 ASP A CA 1
ATOM 834 C C . ASP A 1 105 ? -12.439 -15.675 -9.869 1.00 95.44 105 ASP A C 1
ATOM 836 O O . ASP A 1 105 ? -11.535 -16.126 -10.579 1.00 95.44 105 ASP A O 1
ATOM 840 N N . MET A 1 106 ? -12.170 -15.020 -8.740 1.00 95.19 106 MET A N 1
ATOM 841 C CA . MET A 1 106 ? -10.804 -14.755 -8.291 1.00 95.19 106 MET A CA 1
ATOM 842 C C . MET A 1 106 ? -10.065 -16.028 -7.869 1.00 95.19 106 MET A C 1
ATOM 844 O O . MET A 1 106 ? -8.854 -16.139 -8.084 1.00 95.19 106 MET A O 1
ATOM 848 N N . GLN A 1 107 ? -10.776 -16.994 -7.290 1.00 96.50 107 GLN A N 1
ATOM 849 C CA . GLN A 1 107 ? -10.226 -18.305 -6.962 1.00 96.50 107 GLN A CA 1
ATOM 850 C C . GLN A 1 107 ? -9.929 -19.112 -8.221 1.00 96.50 107 GLN A C 1
ATOM 852 O O . GLN A 1 107 ? -8.835 -19.659 -8.330 1.00 96.50 107 GLN A O 1
ATOM 857 N N . ARG A 1 108 ? -10.833 -19.126 -9.205 1.00 96.50 108 ARG A N 1
ATOM 858 C CA . ARG A 1 108 ? -10.619 -19.774 -10.506 1.00 96.50 108 ARG A CA 1
ATOM 859 C C . ARG A 1 108 ? -9.444 -19.149 -11.257 1.00 96.50 108 ARG A C 1
ATOM 861 O O . ARG A 1 108 ? -8.643 -19.874 -11.848 1.00 96.50 108 ARG A O 1
ATOM 868 N N . ALA A 1 109 ? -9.282 -17.826 -11.185 1.00 95.75 109 ALA A N 1
ATOM 869 C CA . ALA A 1 109 ? -8.124 -17.134 -11.745 1.00 95.75 109 ALA A CA 1
ATOM 870 C C . ALA A 1 109 ? -6.806 -17.629 -11.120 1.00 95.75 109 ALA A C 1
ATOM 872 O O . ALA A 1 109 ? -5.887 -17.997 -11.856 1.00 95.75 109 ALA A O 1
ATOM 873 N N . LEU A 1 110 ? -6.726 -17.700 -9.782 1.00 96.75 110 LEU A N 1
ATOM 874 C CA . LEU A 1 110 ? -5.557 -18.251 -9.083 1.00 96.75 110 LEU A CA 1
ATOM 875 C C . LEU A 1 110 ? -5.338 -19.733 -9.390 1.00 96.75 110 LEU A C 1
ATOM 877 O O . LEU A 1 110 ? -4.214 -20.118 -9.700 1.00 96.75 110 LEU A O 1
ATOM 881 N N . ALA A 1 111 ? -6.394 -20.545 -9.345 1.00 97.25 111 ALA A N 1
ATOM 882 C CA . ALA A 1 111 ? -6.330 -21.975 -9.619 1.00 97.25 111 ALA A CA 1
ATOM 883 C C . ALA A 1 111 ? -5.788 -22.247 -11.026 1.00 97.25 111 ALA A C 1
ATOM 885 O O . ALA A 1 111 ? -4.968 -23.142 -11.199 1.00 97.25 111 ALA A O 1
ATOM 886 N N . SER A 1 112 ? -6.160 -21.432 -12.022 1.00 95.50 112 SER A N 1
ATOM 887 C CA . SER A 1 112 ? -5.582 -21.549 -13.365 1.00 95.50 112 SER A CA 1
ATOM 888 C C . SER A 1 112 ? -4.080 -21.251 -13.388 1.00 95.50 112 SER A C 1
ATOM 890 O O . SER A 1 112 ? -3.337 -21.911 -14.104 1.00 95.50 112 SER A O 1
ATOM 892 N N . GLY A 1 113 ? -3.626 -20.288 -12.579 1.00 96.31 113 GLY A N 1
ATOM 893 C CA . GLY A 1 113 ? -2.222 -19.913 -12.470 1.00 96.31 113 GLY A CA 1
ATOM 894 C C . GLY A 1 113 ? -1.375 -20.968 -11.774 1.00 96.31 113 GLY A C 1
ATOM 895 O O . GLY A 1 113 ? -0.317 -21.334 -12.272 1.00 96.31 113 GLY A O 1
ATOM 896 N N . PHE A 1 114 ? -1.847 -21.468 -10.633 1.00 98.12 114 PHE A N 1
ATOM 897 C CA . PHE A 1 114 ? -1.176 -22.529 -9.883 1.00 98.12 114 PHE A CA 1
ATOM 898 C C . PHE A 1 114 ? -1.302 -23.899 -10.565 1.00 98.12 114 PHE A C 1
ATOM 900 O O . PHE A 1 114 ? -0.424 -24.736 -10.407 1.00 98.12 114 PHE A O 1
ATOM 907 N N . GLY A 1 115 ? -2.342 -24.132 -11.362 1.00 97.81 115 GLY A N 1
ATOM 908 C CA . GLY A 1 115 ? -2.492 -25.354 -12.156 1.00 97.81 115 GLY A CA 1
ATOM 909 C C . GLY A 1 115 ? -1.671 -25.374 -13.451 1.00 97.81 115 GLY A C 1
ATOM 910 O O . GLY A 1 115 ? -1.576 -26.417 -14.093 1.00 97.81 115 GLY A O 1
ATOM 911 N N . ASP A 1 116 ? -1.089 -24.246 -13.864 1.00 98.12 116 ASP A N 1
ATOM 912 C CA . ASP A 1 116 ? -0.288 -24.170 -15.085 1.00 98.12 116 ASP A CA 1
ATOM 913 C C . ASP A 1 116 ? 1.087 -24.825 -14.883 1.00 98.12 116 ASP A C 1
ATOM 915 O O . ASP A 1 116 ? 1.819 -24.490 -13.951 1.00 98.12 116 ASP A O 1
ATOM 919 N N . ALA A 1 117 ? 1.479 -25.717 -15.797 1.00 97.81 117 ALA A N 1
ATOM 920 C CA . ALA A 1 117 ? 2.751 -26.444 -15.733 1.00 97.81 117 ALA A CA 1
ATOM 921 C C . ALA A 1 117 ? 3.996 -25.533 -15.744 1.00 97.81 117 ALA A C 1
ATOM 923 O O . ALA A 1 117 ? 5.081 -25.958 -15.352 1.00 97.81 117 ALA A O 1
ATOM 924 N N . ARG A 1 118 ? 3.859 -24.277 -16.187 1.00 97.88 118 ARG A N 1
ATOM 925 C CA . ARG A 1 118 ? 4.937 -23.275 -16.183 1.00 97.88 118 ARG A CA 1
ATOM 926 C C . ARG A 1 118 ? 5.096 -22.579 -14.830 1.00 97.88 118 ARG A C 1
ATOM 928 O O . ARG A 1 118 ? 6.059 -21.836 -14.639 1.00 97.88 118 ARG A O 1
ATOM 935 N N . CYS A 1 119 ? 4.162 -22.769 -13.900 1.00 98.19 119 CYS A N 1
ATOM 936 C CA . CYS A 1 119 ? 4.225 -22.169 -12.575 1.00 98.19 119 CYS A CA 1
ATOM 937 C C . CYS A 1 119 ? 5.270 -22.899 -11.720 1.00 98.19 119 CYS A C 1
ATOM 939 O O . CYS A 1 119 ? 5.047 -24.014 -11.245 1.00 98.19 119 CYS A O 1
ATOM 941 N N . SER A 1 120 ? 6.434 -22.267 -11.555 1.00 97.81 120 SER A N 1
ATOM 942 C CA . SER A 1 120 ? 7.576 -22.853 -10.849 1.00 97.81 120 SER A CA 1
ATOM 943 C C . SER A 1 120 ? 7.279 -23.124 -9.363 1.00 97.81 120 SER A C 1
ATOM 945 O O . SER A 1 120 ? 6.431 -22.447 -8.772 1.00 97.81 120 SER A O 1
ATOM 947 N N . PRO A 1 121 ? 8.020 -24.041 -8.707 1.00 98.19 121 PRO A N 1
ATOM 948 C CA . PRO A 1 121 ? 7.841 -24.336 -7.282 1.00 98.19 121 PRO A CA 1
ATOM 949 C C . PRO A 1 121 ? 7.942 -23.109 -6.362 1.00 98.19 121 PRO A C 1
ATOM 951 O O . PRO A 1 121 ? 7.234 -23.028 -5.361 1.00 98.19 121 PRO A O 1
ATOM 954 N N . GLU A 1 122 ? 8.780 -22.129 -6.718 1.00 98.00 122 GLU A N 1
ATOM 955 C CA . GLU A 1 122 ? 8.891 -20.859 -5.988 1.00 98.00 122 GLU A CA 1
ATOM 956 C C . GLU A 1 122 ? 7.554 -20.108 -5.957 1.00 98.00 122 GLU A C 1
ATOM 958 O O . GLU A 1 122 ? 7.141 -19.614 -4.909 1.00 98.00 122 GLU A O 1
ATOM 963 N N . PHE A 1 123 ? 6.848 -20.044 -7.089 1.00 98.00 123 PHE A N 1
ATOM 964 C CA . PHE A 1 123 ? 5.541 -19.398 -7.145 1.00 98.00 123 PHE A CA 1
ATOM 965 C C . PHE A 1 123 ? 4.451 -20.269 -6.525 1.00 98.00 123 PHE A C 1
ATOM 967 O O . PHE A 1 123 ? 3.586 -19.721 -5.849 1.00 98.00 123 PHE A O 1
ATOM 974 N N . GLN A 1 124 ? 4.522 -21.598 -6.650 1.00 98.00 124 GLN A N 1
ATOM 975 C CA . GLN A 1 124 ? 3.606 -22.520 -5.960 1.00 98.00 124 GLN A CA 1
ATOM 976 C C . GLN A 1 124 ? 3.623 -22.330 -4.439 1.00 98.00 124 GLN A C 1
ATOM 978 O O . GLN A 1 124 ? 2.576 -22.366 -3.794 1.00 98.00 124 GLN A O 1
ATOM 983 N N . ALA A 1 125 ? 4.791 -22.037 -3.858 1.00 98.12 125 ALA A N 1
ATOM 984 C CA . ALA A 1 125 ? 4.918 -21.757 -2.428 1.00 98.12 125 ALA A CA 1
ATOM 985 C C . ALA A 1 125 ? 4.095 -20.533 -1.962 1.00 98.12 125 ALA A C 1
ATOM 987 O O . ALA A 1 125 ? 3.820 -20.390 -0.772 1.00 98.12 125 ALA A O 1
ATOM 988 N N . LEU A 1 126 ? 3.655 -19.666 -2.884 1.00 98.31 126 LEU A N 1
ATOM 989 C CA . LEU A 1 126 ? 2.813 -18.502 -2.593 1.00 98.31 126 LEU A CA 1
ATOM 990 C C . LEU A 1 126 ? 1.313 -18.827 -2.526 1.00 98.31 126 LEU A C 1
ATOM 992 O O . LEU A 1 126 ? 0.529 -17.929 -2.216 1.00 98.31 126 LEU A O 1
ATOM 996 N N . HIS A 1 127 ? 0.899 -20.071 -2.795 1.00 98.31 127 HIS A N 1
ATOM 997 C CA . HIS A 1 127 ? -0.510 -20.474 -2.877 1.00 98.31 127 HIS A CA 1
ATOM 998 C C . HIS A 1 127 ? -1.324 -20.044 -1.650 1.00 98.31 127 HIS A C 1
ATOM 1000 O O . HIS A 1 127 ? -2.302 -19.303 -1.768 1.00 98.31 127 HIS A O 1
ATOM 1006 N N . ALA A 1 128 ? -0.886 -20.441 -0.451 1.00 98.25 128 ALA A N 1
ATOM 1007 C CA . ALA A 1 128 ? -1.600 -20.114 0.781 1.00 98.25 128 ALA A CA 1
ATOM 1008 C C . ALA A 1 128 ? -1.700 -18.595 1.007 1.00 98.25 128 ALA A C 1
ATOM 1010 O O . ALA A 1 128 ? -2.765 -18.072 1.337 1.00 98.25 128 ALA A O 1
ATOM 1011 N N . GLN A 1 129 ? -0.615 -17.862 0.747 1.00 98.19 129 GLN A N 1
ATOM 1012 C CA . GLN A 1 129 ? -0.590 -16.411 0.912 1.00 98.19 129 GLN A CA 1
ATOM 1013 C C . GLN A 1 129 ? -1.505 -15.693 -0.096 1.00 98.19 129 GLN A C 1
ATOM 1015 O O . GLN A 1 129 ? -2.184 -14.729 0.268 1.00 98.19 129 GLN A O 1
ATOM 1020 N N . ALA A 1 130 ? -1.552 -16.155 -1.348 1.00 97.94 130 ALA A N 1
ATOM 1021 C CA . ALA A 1 130 ? -2.412 -15.595 -2.387 1.00 97.94 130 ALA A CA 1
ATOM 1022 C C . ALA A 1 130 ? -3.899 -15.742 -2.022 1.00 97.94 130 ALA A C 1
ATOM 1024 O O . ALA A 1 130 ? -4.646 -14.759 -2.067 1.00 97.94 130 ALA A O 1
ATOM 1025 N N . HIS A 1 131 ? -4.309 -16.932 -1.573 1.00 98.12 131 HIS A N 1
ATOM 1026 C CA . HIS A 1 131 ? -5.675 -17.175 -1.111 1.00 98.12 131 HIS A CA 1
ATOM 1027 C C . HIS A 1 131 ? -6.012 -16.375 0.154 1.00 98.12 131 HIS A C 1
ATOM 1029 O O . HIS A 1 131 ? -7.055 -15.719 0.192 1.00 98.12 131 HIS A O 1
ATOM 1035 N N . CYS A 1 132 ? -5.112 -16.328 1.142 1.00 98.19 132 CYS A N 1
ATOM 1036 C CA . CYS A 1 132 ? -5.279 -15.492 2.334 1.00 98.19 132 CYS A CA 1
ATOM 1037 C C . CYS A 1 132 ? -5.523 -14.015 1.967 1.00 98.19 132 CYS A C 1
ATOM 1039 O O . CYS A 1 132 ? -6.452 -13.388 2.477 1.00 98.19 132 CYS A O 1
ATOM 1041 N N . ASN A 1 133 ? -4.757 -13.455 1.022 1.00 97.62 133 ASN A N 1
ATOM 1042 C CA . ASN A 1 133 ? -4.917 -12.063 0.590 1.00 97.62 133 ASN A CA 1
ATOM 1043 C C . ASN A 1 133 ? -6.273 -11.787 -0.088 1.00 97.62 133 ASN A C 1
ATOM 1045 O O . ASN A 1 133 ? -6.848 -10.709 0.118 1.00 97.62 133 ASN A O 1
ATOM 1049 N N . ILE A 1 134 ? -6.782 -12.730 -0.890 1.00 97.06 134 ILE A N 1
ATOM 1050 C CA . ILE A 1 134 ? -8.109 -12.624 -1.514 1.00 97.06 134 ILE A CA 1
ATOM 1051 C C . ILE A 1 134 ? -9.193 -12.650 -0.439 1.00 97.06 134 ILE A C 1
ATOM 1053 O O . ILE A 1 134 ? -9.996 -11.718 -0.374 1.00 97.06 134 ILE A O 1
ATOM 1057 N N . TYR A 1 135 ? -9.183 -13.662 0.432 1.00 98.44 135 TYR A N 1
ATOM 1058 C CA . TYR A 1 135 ? -10.180 -13.791 1.492 1.00 98.44 135 TYR A CA 1
ATOM 1059 C C . TYR A 1 135 ? -10.153 -12.606 2.452 1.00 98.44 135 TYR A C 1
ATOM 1061 O O . TYR A 1 135 ? -11.207 -12.082 2.791 1.00 98.44 135 TYR A O 1
ATOM 1069 N N . ARG A 1 136 ? -8.972 -12.083 2.802 1.00 98.19 136 ARG A N 1
ATOM 1070 C CA . ARG A 1 136 ? -8.848 -10.854 3.600 1.00 98.19 136 ARG A CA 1
ATOM 1071 C C . ARG A 1 136 ? -9.556 -9.661 2.948 1.00 98.19 136 ARG A C 1
ATOM 1073 O O . ARG A 1 136 ? -10.208 -8.879 3.637 1.00 98.19 136 ARG A O 1
ATOM 1080 N N . SER A 1 137 ? -9.428 -9.516 1.629 1.00 96.81 137 SER A N 1
ATOM 1081 C CA . SER A 1 137 ? -10.041 -8.407 0.885 1.00 96.81 137 SER A CA 1
ATOM 1082 C C . SER A 1 137 ? -11.561 -8.543 0.798 1.00 96.81 137 SER A C 1
ATOM 1084 O O . SER A 1 137 ? -12.274 -7.559 0.992 1.00 96.81 137 SER A O 1
ATOM 1086 N N . TRP A 1 138 ? -12.063 -9.756 0.560 1.00 97.56 138 TRP A N 1
ATOM 1087 C CA . TRP A 1 138 ? -13.502 -10.008 0.468 1.00 97.56 138 TRP A CA 1
ATOM 1088 C C . TRP A 1 138 ? -14.199 -10.085 1.817 1.00 97.56 138 TRP A C 1
ATOM 1090 O O . TRP A 1 138 ? -15.328 -9.624 1.912 1.00 97.56 138 TRP A O 1
ATOM 1100 N N . ALA A 1 139 ? -13.540 -10.571 2.868 1.00 98.44 139 ALA A N 1
ATOM 1101 C CA . ALA A 1 139 ? -14.066 -10.510 4.229 1.00 98.44 139 ALA A CA 1
ATOM 1102 C C . ALA A 1 139 ? -14.277 -9.053 4.660 1.00 98.44 139 ALA A C 1
ATOM 1104 O O . ALA A 1 139 ? -15.343 -8.695 5.156 1.00 98.44 139 ALA A O 1
ATOM 1105 N N . TYR A 1 140 ? -13.301 -8.182 4.373 1.00 98.19 140 TYR A N 1
ATOM 1106 C CA . TYR A 1 140 ? -13.455 -6.740 4.560 1.00 98.19 140 TYR A CA 1
ATOM 1107 C C . TYR A 1 140 ? -14.641 -6.184 3.760 1.00 98.19 140 TYR A C 1
ATOM 1109 O O . TYR A 1 140 ? -15.467 -5.466 4.321 1.00 98.19 140 TYR A O 1
ATOM 1117 N N . GLN A 1 141 ? -14.753 -6.532 2.472 1.00 97.56 141 GLN A N 1
ATOM 1118 C CA . GLN A 1 141 ? -15.834 -6.040 1.615 1.00 97.56 141 GLN A CA 1
ATOM 1119 C C . GLN A 1 141 ? -17.221 -6.499 2.095 1.00 97.56 141 GLN A C 1
ATOM 1121 O O . GLN A 1 141 ? -18.139 -5.683 2.171 1.00 97.56 141 GLN A O 1
ATOM 1126 N N . ALA A 1 142 ? -17.363 -7.779 2.443 1.00 98.25 142 ALA A N 1
ATOM 1127 C CA . ALA A 1 142 ? -18.584 -8.354 2.995 1.00 98.25 142 ALA A CA 1
ATOM 1128 C C . ALA A 1 142 ? -18.981 -7.641 4.293 1.00 98.25 142 ALA A C 1
ATOM 1130 O O . ALA A 1 142 ? -20.115 -7.181 4.422 1.00 98.25 142 ALA A O 1
ATOM 1131 N N . ALA A 1 143 ? -18.025 -7.431 5.204 1.00 98.25 143 ALA A N 1
ATOM 1132 C CA . ALA A 1 143 ? -18.277 -6.748 6.466 1.00 98.25 143 ALA A CA 1
ATOM 1133 C C . ALA A 1 143 ? -18.762 -5.300 6.270 1.00 98.25 143 ALA A C 1
ATOM 1135 O O . ALA A 1 143 ? -19.753 -4.892 6.871 1.00 98.25 143 ALA A O 1
ATOM 1136 N N . ILE A 1 144 ? -18.131 -4.503 5.397 1.00 97.56 144 ILE A N 1
ATOM 1137 C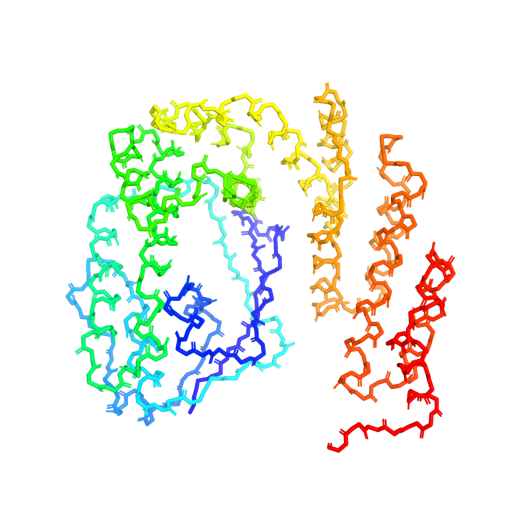 CA . ILE A 1 144 ? -18.582 -3.114 5.178 1.00 97.56 144 ILE A CA 1
ATOM 1138 C C . ILE A 1 144 ? -19.937 -3.026 4.453 1.00 97.56 144 ILE A C 1
ATOM 1140 O O . ILE A 1 144 ? -20.648 -2.023 4.609 1.00 97.56 144 ILE A O 1
ATOM 1144 N N . GLN A 1 145 ? -20.310 -4.066 3.699 1.00 97.25 145 GLN A N 1
ATOM 1145 C CA . GLN A 1 145 ? -21.628 -4.211 3.074 1.00 97.25 145 GLN A CA 1
ATOM 1146 C C . GLN A 1 145 ? -22.704 -4.749 4.026 1.00 97.25 145 GLN A C 1
ATOM 1148 O O . GLN A 1 145 ? -23.878 -4.657 3.689 1.00 97.25 145 GLN A O 1
ATOM 1153 N N . GLY A 1 146 ? -22.336 -5.230 5.218 1.00 97.06 146 GLY A N 1
ATOM 1154 C CA . GLY A 1 146 ? -23.276 -5.827 6.173 1.00 97.06 146 GLY A CA 1
ATOM 1155 C C . GLY A 1 146 ? -23.626 -7.290 5.877 1.00 97.06 146 GLY A C 1
ATOM 1156 O O . GLY A 1 146 ? -24.571 -7.817 6.454 1.00 97.06 146 GLY A O 1
ATOM 1157 N N . GLU A 1 147 ? -22.864 -7.958 5.009 1.00 97.88 147 GLU A N 1
ATOM 1158 C CA . GLU A 1 147 ? -23.040 -9.371 4.660 1.00 97.88 147 GLU A CA 1
ATOM 1159 C C . GLU A 1 147 ? -22.421 -10.260 5.749 1.00 97.88 147 GLU A C 1
ATOM 1161 O O . GLU A 1 147 ? -21.350 -10.842 5.571 1.00 97.88 147 GLU A O 1
ATOM 1166 N N . GLN A 1 148 ? -23.062 -10.308 6.921 1.00 97.44 148 GLN A N 1
ATOM 1167 C CA . GLN A 1 148 ? -22.481 -10.867 8.147 1.00 97.44 148 GLN A CA 1
ATOM 1168 C C . GLN A 1 148 ? -21.999 -12.313 7.994 1.00 97.44 148 GLN A C 1
ATOM 1170 O O . GLN A 1 148 ? -20.867 -12.619 8.371 1.00 97.44 148 GLN A O 1
ATOM 1175 N N . GLN A 1 149 ? -22.838 -13.196 7.447 1.00 98.06 149 GLN A N 1
ATOM 1176 C CA . GLN A 1 149 ? -22.484 -14.609 7.306 1.00 98.06 149 GLN A CA 1
ATOM 1177 C C . GLN A 1 149 ? -21.298 -14.785 6.348 1.00 98.06 149 GLN A C 1
ATOM 1179 O O . GLN A 1 149 ? -20.317 -15.429 6.706 1.00 98.06 149 GLN A O 1
ATOM 1184 N N . LEU A 1 150 ? -21.326 -14.116 5.190 1.00 98.50 150 LEU A N 1
ATOM 1185 C CA . LEU A 1 150 ? -20.218 -14.152 4.232 1.00 98.50 150 LEU A CA 1
ATOM 1186 C C . LEU A 1 150 ? -18.926 -13.580 4.821 1.00 98.50 150 LEU A C 1
ATOM 1188 O O . LEU A 1 150 ? -17.853 -14.132 4.600 1.00 98.50 150 LEU A O 1
ATOM 1192 N N . ALA A 1 151 ? -19.008 -12.493 5.594 1.00 98.50 151 ALA A N 1
ATOM 1193 C CA . ALA A 1 151 ? -17.846 -11.928 6.268 1.00 98.50 151 ALA A CA 1
ATOM 1194 C C . ALA A 1 151 ? -17.210 -12.945 7.227 1.00 98.50 151 ALA A C 1
ATOM 1196 O O . ALA A 1 151 ? -15.995 -13.144 7.182 1.00 98.50 151 ALA A O 1
ATOM 1197 N N . HIS A 1 152 ? -18.019 -13.623 8.049 1.00 98.31 152 HIS A N 1
ATOM 1198 C CA . HIS A 1 152 ? -17.544 -14.678 8.945 1.00 98.31 152 HIS A CA 1
ATOM 1199 C C . HIS A 1 152 ? -16.902 -15.835 8.182 1.00 98.31 152 HIS A C 1
ATOM 1201 O O . HIS A 1 152 ? -15.772 -16.208 8.507 1.00 98.31 152 HIS A O 1
ATOM 1207 N N . ASP A 1 153 ? -17.574 -16.351 7.153 1.00 98.50 153 ASP A N 1
ATOM 1208 C CA . ASP A 1 153 ? -17.077 -17.466 6.348 1.00 98.50 153 ASP A CA 1
ATOM 1209 C C . ASP A 1 153 ? -15.736 -17.099 5.693 1.00 98.50 153 ASP A C 1
ATOM 1211 O O . ASP A 1 153 ? -14.761 -17.849 5.764 1.00 98.50 153 ASP A O 1
ATOM 1215 N N . TYR A 1 154 ? -15.624 -15.894 5.129 1.00 98.69 154 TYR A N 1
ATOM 1216 C CA . TYR A 1 154 ? -14.391 -15.430 4.493 1.00 98.69 154 TYR A CA 1
ATOM 1217 C C . TYR A 1 154 ? -13.268 -15.160 5.494 1.00 98.69 154 TYR A C 1
ATOM 1219 O O . TYR A 1 154 ? -12.109 -15.451 5.191 1.00 98.69 154 TYR A O 1
ATOM 1227 N N . PHE A 1 155 ? -13.566 -14.655 6.695 1.00 98.62 155 PHE A N 1
ATOM 1228 C CA . PHE A 1 155 ? -12.557 -14.552 7.748 1.00 98.62 155 PHE A CA 1
ATOM 1229 C C . PHE A 1 155 ? -12.075 -15.931 8.206 1.00 98.62 155 PHE A C 1
ATOM 1231 O O . PHE A 1 155 ? -10.876 -16.106 8.410 1.00 98.62 155 PHE A O 1
ATOM 1238 N N . GLN A 1 156 ? -12.962 -16.920 8.330 1.00 98.50 156 GLN A N 1
ATOM 1239 C CA . GLN A 1 156 ? -12.568 -18.288 8.672 1.00 98.50 156 GLN A CA 1
ATOM 1240 C C . GLN A 1 156 ? -11.658 -18.899 7.602 1.00 98.50 156 GLN A C 1
ATOM 1242 O O . GLN A 1 156 ? -10.612 -19.450 7.938 1.00 98.50 156 GLN A O 1
ATOM 1247 N N . GLN A 1 157 ? -11.992 -18.724 6.323 1.00 98.69 157 GLN A N 1
ATOM 1248 C CA . GLN A 1 157 ? -11.145 -19.177 5.218 1.00 98.69 157 GLN A CA 1
ATOM 1249 C C . GLN A 1 157 ? -9.794 -18.448 5.189 1.00 98.69 157 GLN A C 1
ATOM 1251 O O . GLN A 1 157 ? -8.748 -19.066 5.018 1.00 98.69 157 GLN A O 1
ATOM 1256 N N . MET A 1 158 ? -9.766 -17.132 5.425 1.00 98.50 158 MET A N 1
ATOM 1257 C CA . MET A 1 158 ? -8.507 -16.391 5.575 1.00 98.50 158 MET A CA 1
ATOM 1258 C C . MET A 1 158 ? -7.618 -17.015 6.668 1.00 98.50 158 MET A C 1
ATOM 1260 O O . MET A 1 158 ? -6.421 -17.206 6.451 1.00 98.50 158 MET A O 1
ATOM 1264 N N . LEU A 1 159 ? -8.200 -17.362 7.820 1.00 98.44 159 LEU A N 1
ATOM 1265 C CA . LEU A 1 159 ? -7.483 -17.967 8.945 1.00 98.44 159 LEU A CA 1
ATOM 1266 C C . LEU A 1 159 ? -7.034 -19.406 8.681 1.00 98.44 159 LEU A C 1
ATOM 1268 O O . LEU A 1 159 ? -5.993 -19.800 9.201 1.00 98.44 159 LEU A O 1
ATOM 1272 N N . SER A 1 160 ? -7.760 -20.184 7.873 1.00 98.31 160 SER A N 1
ATOM 1273 C CA . SER A 1 160 ? -7.307 -21.527 7.496 1.00 98.31 160 SER A CA 1
ATOM 1274 C C . SER A 1 160 ? -6.070 -21.487 6.596 1.00 98.31 160 SER A C 1
ATOM 1276 O O . SER A 1 160 ? -5.251 -22.400 6.656 1.00 98.31 160 SER A O 1
ATOM 1278 N N . TYR A 1 161 ? -5.902 -20.428 5.794 1.00 98.44 161 TYR A N 1
ATOM 1279 C CA . TYR A 1 161 ? -4.691 -20.220 4.991 1.00 98.44 161 TYR A CA 1
ATOM 1280 C C . TYR A 1 161 ? -3.529 -19.603 5.776 1.00 98.44 161 TYR A C 1
ATOM 1282 O O . TYR A 1 161 ? -2.375 -19.897 5.469 1.00 98.44 161 TYR A O 1
ATOM 1290 N N . ASP A 1 162 ? -3.805 -18.747 6.764 1.00 98.19 162 ASP A N 1
ATOM 1291 C CA . ASP A 1 162 ? -2.776 -18.154 7.625 1.00 98.19 162 ASP A CA 1
ATOM 1292 C C . ASP A 1 162 ? -3.219 -18.082 9.101 1.00 98.19 162 ASP A C 1
ATOM 1294 O O . ASP A 1 162 ? -3.673 -17.034 9.582 1.00 98.19 162 ASP A O 1
ATOM 1298 N N . PRO A 1 163 ? -3.028 -19.172 9.869 1.00 98.00 163 PRO A N 1
ATOM 1299 C CA . PRO A 1 163 ? -3.344 -19.192 11.297 1.00 98.00 163 PRO A CA 1
ATOM 1300 C C . PRO A 1 163 ? -2.489 -18.224 12.127 1.00 98.00 163 PRO A C 1
ATOM 1302 O O . PRO A 1 163 ? -2.858 -17.870 13.251 1.00 98.00 163 PRO A O 1
ATOM 1305 N N . SER A 1 164 ? -1.346 -17.759 11.601 1.00 97.38 164 SER A N 1
ATOM 1306 C CA . SER A 1 164 ? -0.465 -16.834 12.323 1.00 97.38 164 SER A CA 1
ATOM 1307 C C . SER A 1 164 ? -1.121 -15.471 12.566 1.00 97.38 164 SER A C 1
ATOM 1309 O O . SER A 1 164 ? -0.727 -14.759 13.496 1.00 97.38 164 SER A O 1
ATOM 1311 N N . LEU A 1 165 ? -2.174 -15.137 11.806 1.00 96.69 165 LEU A N 1
ATOM 1312 C CA . LEU A 1 165 ? -3.004 -13.946 12.001 1.00 96.69 165 LEU A CA 1
ATOM 1313 C C . LEU A 1 165 ? -3.662 -13.887 13.385 1.00 96.69 165 LEU A C 1
ATOM 1315 O O . LEU A 1 165 ? -3.941 -12.791 13.861 1.00 96.69 165 LEU A O 1
ATOM 1319 N N . LEU A 1 166 ? -3.842 -15.027 14.060 1.00 96.31 166 LEU A N 1
ATOM 1320 C CA . LEU A 1 166 ? -4.372 -15.086 15.427 1.00 96.31 166 LEU A CA 1
ATOM 1321 C C . LEU A 1 166 ? -3.359 -14.658 16.491 1.00 96.31 166 LEU A C 1
ATOM 1323 O O . LEU A 1 166 ? -3.755 -14.317 17.600 1.00 96.31 166 LEU A O 1
ATOM 1327 N N . THR A 1 167 ? -2.064 -14.665 16.173 1.00 94.19 167 THR A N 1
ATOM 1328 C CA . THR A 1 167 ? -0.993 -14.359 17.130 1.00 94.19 167 THR A CA 1
ATOM 1329 C C . THR A 1 167 ? -0.125 -13.212 16.620 1.00 94.19 167 THR A C 1
ATOM 1331 O O . THR A 1 167 ? -0.334 -12.057 16.976 1.00 94.19 167 THR A O 1
ATOM 1334 N N . LYS A 1 168 ? 0.836 -13.507 15.745 1.00 92.88 168 LYS A N 1
ATOM 1335 C CA . LYS A 1 168 ? 1.849 -12.559 15.261 1.00 92.88 168 LYS A CA 1
ATOM 1336 C C . LYS A 1 168 ? 1.328 -11.639 14.154 1.00 92.88 168 LYS A C 1
ATOM 1338 O O . LYS A 1 168 ? 1.859 -10.548 13.962 1.00 92.88 168 LYS A O 1
ATOM 1343 N N . GLY A 1 169 ? 0.307 -12.069 13.415 1.00 93.19 169 GLY A N 1
ATOM 1344 C CA . GLY A 1 169 ? -0.202 -11.363 12.239 1.00 93.19 169 GLY A CA 1
ATOM 1345 C C . GLY A 1 169 ? -1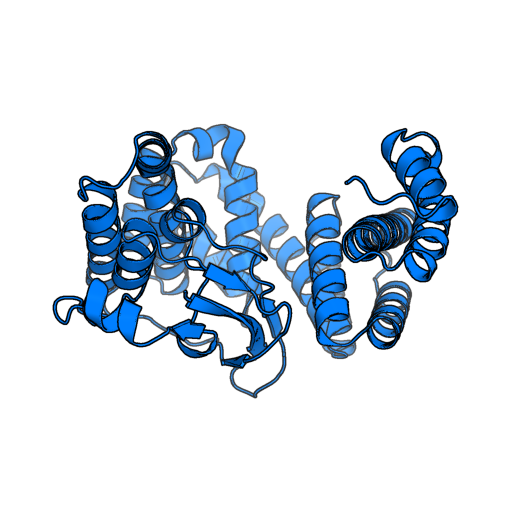.305 -10.333 12.510 1.00 93.19 169 GLY A C 1
ATOM 1346 O O . GLY A 1 169 ? -1.696 -9.627 11.579 1.00 93.19 169 GLY A O 1
ATOM 1347 N N . GLN A 1 170 ? -1.770 -10.192 13.756 1.00 95.44 170 GLN A N 1
ATOM 1348 C CA . GLN A 1 170 ? -2.862 -9.282 14.130 1.00 95.44 170 GLN A CA 1
ATOM 1349 C C . GLN A 1 170 ? -2.605 -7.831 13.687 1.00 95.44 170 GLN A C 1
ATOM 1351 O O . GLN A 1 170 ? -3.447 -7.211 13.041 1.00 95.44 170 GLN A O 1
ATOM 1356 N N . GLU A 1 171 ? -1.401 -7.311 13.935 1.00 95.19 171 GLU A N 1
ATOM 1357 C CA . GLU A 1 171 ? -1.010 -5.948 13.546 1.00 95.19 171 GLU A CA 1
ATOM 1358 C C . GLU A 1 171 ? -0.978 -5.754 12.018 1.00 95.19 171 GLU A C 1
ATOM 1360 O O . GLU A 1 171 ? -1.237 -4.672 11.494 1.00 95.19 171 GLU A O 1
ATOM 1365 N N . SER A 1 172 ? -0.662 -6.802 11.254 1.00 95.19 172 SER A N 1
ATOM 1366 C CA . SER A 1 172 ? -0.739 -6.744 9.788 1.00 95.19 172 SER A CA 1
ATOM 1367 C C . SER A 1 172 ? -2.188 -6.615 9.312 1.00 95.19 172 SER A C 1
ATOM 1369 O O . SER A 1 172 ? -2.483 -5.813 8.425 1.00 95.19 172 SER A O 1
ATOM 1371 N N . LEU A 1 173 ? -3.100 -7.360 9.941 1.00 97.38 173 LEU A N 1
ATOM 1372 C CA . LEU A 1 173 ? -4.525 -7.336 9.625 1.00 97.38 173 LEU A CA 1
ATOM 1373 C C . LEU A 1 173 ? -5.182 -5.995 9.994 1.00 97.38 173 LEU A C 1
ATOM 1375 O O . LEU A 1 173 ? -5.888 -5.420 9.167 1.00 97.38 173 LEU A O 1
ATOM 1379 N N . LEU A 1 174 ? -4.885 -5.446 11.177 1.00 97.25 174 LEU A N 1
ATOM 1380 C CA . LEU A 1 174 ? -5.370 -4.122 11.592 1.00 97.25 174 LEU A CA 1
ATOM 1381 C C . LEU A 1 174 ? -4.921 -3.030 10.614 1.00 97.25 174 LEU A C 1
ATOM 1383 O O . LEU A 1 174 ? -5.739 -2.244 10.135 1.00 97.25 174 LEU A O 1
ATOM 1387 N N . ARG A 1 175 ? -3.638 -3.032 10.227 1.00 96.31 175 ARG A N 1
ATOM 1388 C CA . ARG A 1 175 ? -3.115 -2.090 9.225 1.00 96.31 175 ARG A CA 1
ATOM 1389 C C . ARG A 1 175 ? -3.810 -2.229 7.877 1.00 96.31 175 ARG A C 1
ATOM 1391 O O . ARG A 1 175 ? -4.060 -1.216 7.225 1.00 96.31 175 ARG A O 1
ATOM 1398 N N . PHE A 1 176 ? -4.141 -3.453 7.465 1.00 97.06 176 PHE A N 1
ATOM 1399 C CA . PHE A 1 176 ? -4.930 -3.672 6.258 1.00 97.06 176 PHE A CA 1
ATOM 1400 C C . PHE A 1 176 ? -6.318 -3.021 6.368 1.00 97.06 176 PHE A C 1
ATOM 1402 O O . PHE A 1 176 ? -6.682 -2.267 5.467 1.00 97.06 176 PHE A O 1
ATOM 1409 N N . PHE A 1 177 ? -7.061 -3.233 7.462 1.00 98.12 177 PHE A N 1
ATOM 1410 C CA . PHE A 1 177 ? -8.388 -2.627 7.648 1.00 98.12 177 PHE A CA 1
ATOM 1411 C C . PHE A 1 177 ? -8.338 -1.100 7.639 1.00 98.12 177 PHE A C 1
ATOM 1413 O O . PHE A 1 177 ? -9.126 -0.462 6.940 1.00 98.12 177 PHE A O 1
ATOM 1420 N N . ILE A 1 178 ? -7.379 -0.514 8.360 1.00 97.62 178 ILE A N 1
ATOM 1421 C CA . ILE A 1 178 ? -7.184 0.939 8.427 1.00 97.62 178 ILE A CA 1
ATOM 1422 C C . ILE A 1 178 ? -6.860 1.499 7.038 1.00 97.62 178 ILE A C 1
ATOM 1424 O O . ILE A 1 178 ? -7.467 2.479 6.597 1.00 97.62 178 ILE A O 1
ATOM 1428 N N . HIS A 1 179 ? -5.937 0.868 6.309 1.00 95.38 179 HIS A N 1
ATOM 1429 C CA . HIS A 1 179 ? -5.569 1.316 4.970 1.00 95.38 179 HIS A CA 1
ATOM 1430 C C . HIS A 1 179 ? -6.732 1.183 3.978 1.00 95.38 179 HIS A C 1
ATOM 1432 O O . HIS A 1 179 ? -7.009 2.119 3.231 1.00 95.38 179 HIS A O 1
ATOM 1438 N N . ALA A 1 180 ? -7.450 0.057 3.997 1.00 95.44 180 ALA A N 1
ATOM 1439 C CA . ALA A 1 180 ? -8.605 -0.171 3.135 1.00 95.44 180 ALA A CA 1
ATOM 1440 C C . ALA A 1 180 ? -9.727 0.846 3.404 1.00 95.44 180 ALA A C 1
ATOM 1442 O O . ALA A 1 180 ? -10.263 1.428 2.462 1.00 95.44 180 ALA A O 1
ATOM 1443 N N . ALA A 1 181 ? -10.027 1.130 4.676 1.00 96.50 181 ALA A N 1
ATOM 1444 C CA . ALA A 1 181 ? -11.091 2.055 5.064 1.00 96.50 181 ALA A CA 1
ATOM 1445 C C . ALA A 1 181 ? -10.810 3.518 4.707 1.00 96.50 181 ALA A C 1
ATOM 1447 O O . ALA A 1 181 ? -11.755 4.263 4.454 1.00 96.50 181 ALA A O 1
ATOM 1448 N N . THR A 1 182 ? -9.539 3.927 4.675 1.00 95.38 182 THR A N 1
ATOM 1449 C CA . THR A 1 182 ? -9.131 5.326 4.453 1.00 95.38 182 THR A CA 1
ATOM 1450 C C . THR A 1 182 ? -8.824 5.671 2.994 1.00 95.38 182 THR A C 1
ATOM 1452 O O . THR A 1 182 ? -8.729 6.853 2.656 1.00 95.38 182 THR A O 1
ATOM 1455 N N . ARG A 1 183 ? -8.682 4.666 2.120 1.00 92.62 183 ARG A N 1
ATOM 1456 C CA . ARG A 1 183 ? -8.152 4.815 0.754 1.00 92.62 183 ARG A CA 1
ATOM 1457 C C . ARG A 1 183 ? -8.988 5.693 -0.180 1.00 92.62 183 ARG A C 1
ATOM 1459 O O . ARG A 1 183 ? -8.419 6.488 -0.919 1.00 92.62 183 ARG A O 1
ATOM 1466 N N . ASP A 1 184 ? -10.307 5.534 -0.191 1.00 87.75 184 ASP A N 1
ATOM 1467 C CA . ASP A 1 184 ? -11.189 6.171 -1.186 1.00 87.75 184 ASP A CA 1
ATOM 1468 C C . ASP A 1 184 ? -11.797 7.511 -0.735 1.00 87.75 184 ASP A C 1
ATOM 1470 O O . ASP A 1 184 ? -12.562 8.118 -1.478 1.00 87.75 184 ASP A O 1
ATOM 1474 N N . GLY A 1 185 ? -11.482 7.967 0.480 1.00 87.88 185 GLY A N 1
ATOM 1475 C CA . GLY A 1 185 ? -12.051 9.187 1.055 1.00 87.88 185 GLY A CA 1
ATOM 1476 C C . GLY A 1 185 ? -13.468 9.085 1.609 1.00 87.88 185 GLY A C 1
ATOM 1477 O O . GLY A 1 185 ? -14.024 10.110 1.990 1.00 87.88 185 GLY A O 1
ATOM 1478 N N . GLY A 1 186 ? -14.035 7.883 1.703 1.00 91.50 186 GLY A N 1
ATOM 1479 C CA . GLY A 1 186 ? -15.329 7.651 2.339 1.00 91.50 186 GLY A CA 1
ATOM 1480 C C . GLY A 1 186 ? -15.308 7.739 3.876 1.00 91.50 186 GLY A C 1
ATOM 1481 O O . GLY A 1 186 ? -14.272 8.030 4.486 1.00 91.50 186 GLY A O 1
ATOM 1482 N N . PRO A 1 187 ? -16.450 7.449 4.533 1.00 95.12 187 PRO A N 1
ATOM 1483 C CA . PRO A 1 187 ? -16.597 7.477 5.991 1.00 95.12 187 PRO A CA 1
ATOM 1484 C C . PRO A 1 187 ? -15.850 6.302 6.648 1.00 95.12 187 PRO A C 1
ATOM 1486 O O . PRO A 1 187 ? -16.430 5.272 7.001 1.00 95.12 187 PRO A O 1
ATOM 1489 N N . HIS A 1 188 ? -14.529 6.443 6.774 1.00 96.88 188 HIS A N 1
ATOM 1490 C CA . HIS A 1 188 ? -13.630 5.390 7.248 1.00 96.88 188 HIS A CA 1
ATOM 1491 C C . HIS A 1 188 ? -13.996 4.864 8.646 1.00 96.88 188 HIS A C 1
ATOM 1493 O O . HIS A 1 188 ? -13.915 3.657 8.860 1.00 96.88 188 HIS A O 1
ATOM 1499 N N . GLU A 1 189 ? -14.445 5.730 9.566 1.00 98.19 189 GLU A N 1
ATOM 1500 C CA . GLU A 1 189 ? -14.899 5.327 10.901 1.00 98.19 189 GLU A CA 1
ATOM 1501 C C . GLU A 1 189 ? -16.050 4.321 10.804 1.00 98.19 189 GLU A C 1
ATOM 1503 O O . GLU A 1 189 ? -15.927 3.205 11.300 1.00 98.19 189 GLU A O 1
ATOM 1508 N N . THR A 1 190 ? -17.132 4.665 10.097 1.00 97.81 190 THR A N 1
ATOM 1509 C CA . THR A 1 190 ? -18.288 3.774 9.911 1.00 97.81 190 THR A CA 1
ATOM 1510 C C . THR A 1 190 ? -17.871 2.421 9.339 1.00 97.81 190 THR A C 1
ATOM 1512 O O . THR A 1 190 ? -18.362 1.382 9.773 1.00 97.81 190 THR A O 1
ATOM 1515 N N . ARG A 1 191 ? -16.941 2.412 8.380 1.00 97.69 191 ARG A N 1
ATOM 1516 C CA . ARG A 1 191 ? -16.441 1.170 7.777 1.00 97.69 191 ARG A CA 1
ATOM 1517 C C . ARG A 1 191 ? -15.625 0.335 8.748 1.00 97.69 191 ARG A C 1
ATOM 1519 O O . ARG A 1 191 ? -15.836 -0.869 8.806 1.00 97.69 191 ARG A O 1
ATOM 1526 N N . LEU A 1 192 ? -14.720 0.950 9.506 1.00 98.44 192 LEU A N 1
ATOM 1527 C CA . LEU A 1 192 ? -13.940 0.239 10.516 1.00 98.44 192 LEU A CA 1
ATOM 1528 C C . LEU A 1 192 ? -14.860 -0.379 11.566 1.00 98.44 192 LEU A C 1
ATOM 1530 O O . LEU A 1 192 ? -14.743 -1.571 11.826 1.00 98.44 192 LEU A O 1
ATOM 1534 N N . ARG A 1 193 ? -15.829 0.381 12.084 1.00 98.50 193 ARG A N 1
ATOM 1535 C CA . ARG A 1 193 ? -16.806 -0.134 13.056 1.00 98.50 193 ARG A CA 1
ATOM 1536 C C . ARG A 1 193 ? -17.596 -1.323 12.510 1.00 98.50 193 ARG A C 1
ATOM 1538 O O . ARG A 1 193 ? -17.722 -2.329 13.196 1.00 98.50 193 ARG A O 1
ATOM 1545 N N . LYS A 1 194 ? -18.047 -1.263 11.250 1.00 98.19 194 LYS A N 1
ATOM 1546 C CA . LYS A 1 194 ? -18.681 -2.413 10.580 1.00 98.19 194 LYS A CA 1
ATOM 1547 C C . LYS A 1 194 ? -17.756 -3.629 10.506 1.00 98.19 194 LYS A C 1
ATOM 1549 O O . LYS A 1 194 ? -18.190 -4.734 10.799 1.00 98.19 194 LYS A O 1
ATOM 1554 N N . VAL A 1 195 ? -16.482 -3.439 10.154 1.00 98.44 195 VAL A N 1
ATOM 1555 C CA . VAL A 1 195 ? -15.503 -4.539 10.135 1.00 98.44 195 VAL A CA 1
ATOM 1556 C C . VAL A 1 195 ? -15.377 -5.186 11.512 1.00 98.44 195 VAL A C 1
ATOM 1558 O O . VAL A 1 195 ? -15.484 -6.404 11.599 1.00 98.44 195 VAL A O 1
ATOM 1561 N N . PHE A 1 196 ? -15.208 -4.396 12.577 1.00 98.56 196 PHE A N 1
ATOM 1562 C CA . PHE A 1 196 ? -15.092 -4.917 13.945 1.00 98.56 196 PHE A CA 1
ATOM 1563 C C . PHE A 1 196 ? -16.369 -5.615 14.432 1.00 98.56 196 PHE A C 1
ATOM 1565 O O . PHE A 1 196 ? -16.271 -6.656 15.079 1.00 98.56 196 PHE A O 1
ATOM 1572 N N . ALA A 1 197 ? -17.548 -5.102 14.067 1.00 98.19 197 ALA A N 1
ATOM 1573 C CA . ALA A 1 197 ? -18.839 -5.706 14.400 1.00 98.19 197 ALA A CA 1
ATOM 1574 C C . ALA A 1 197 ? -19.073 -7.075 13.732 1.00 98.19 197 ALA A C 1
ATOM 1576 O O . ALA A 1 197 ? -19.864 -7.871 14.231 1.00 98.19 197 ALA A O 1
ATOM 1577 N N . HIS A 1 198 ? -18.382 -7.356 12.624 1.00 98.12 198 HIS A N 1
ATOM 1578 C CA . HIS A 1 198 ? -18.486 -8.607 11.868 1.00 98.12 198 HIS A CA 1
ATOM 1579 C C . HIS A 1 198 ? -17.235 -9.494 11.995 1.00 98.12 198 HIS A C 1
ATOM 1581 O O . HIS A 1 198 ? -17.003 -10.360 11.151 1.00 98.12 198 HIS A O 1
ATOM 1587 N N . LEU A 1 199 ? -16.391 -9.284 13.012 1.00 98.31 199 LEU A N 1
ATOM 1588 C CA . LEU A 1 199 ? -15.282 -10.201 13.273 1.00 98.31 199 LEU A CA 1
ATOM 1589 C C . LEU A 1 199 ? -15.802 -11.519 13.873 1.00 98.31 199 LEU A C 1
ATOM 1591 O O . LEU A 1 199 ? -16.577 -11.487 14.830 1.00 98.31 199 LEU A O 1
ATOM 1595 N N . PRO A 1 200 ? -15.335 -12.686 13.389 1.00 97.81 200 PRO A N 1
ATOM 1596 C CA . 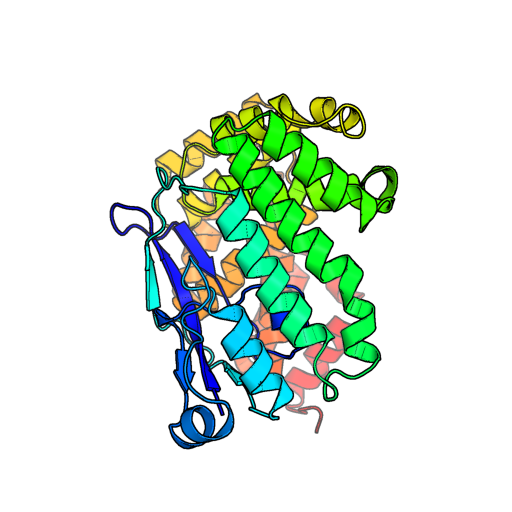PRO A 1 200 ? -15.705 -13.966 13.979 1.00 97.81 200 PRO A CA 1
ATOM 1597 C C . PRO A 1 200 ? -15.093 -14.129 15.383 1.00 97.81 200 PRO A C 1
ATOM 1599 O O . PRO A 1 200 ? -14.093 -13.473 15.697 1.00 97.81 200 PRO A O 1
ATOM 1602 N N . PRO A 1 201 ? -15.591 -15.076 16.207 1.00 97.81 201 PRO A N 1
ATOM 1603 C CA . PRO A 1 201 ? -15.091 -15.307 17.567 1.00 97.81 201 PRO A CA 1
ATOM 1604 C C . PRO A 1 201 ? -13.571 -15.498 17.669 1.00 97.81 201 PRO A C 1
ATOM 1606 O O . PRO A 1 201 ? -12.947 -14.998 18.602 1.00 97.81 201 PRO A O 1
ATOM 1609 N N . ALA A 1 202 ? -12.949 -16.146 16.677 1.00 97.81 202 ALA A N 1
ATOM 1610 C CA . ALA A 1 202 ? -11.498 -16.337 16.625 1.00 97.81 202 ALA A CA 1
ATOM 1611 C C . ALA A 1 202 ? -10.704 -15.012 16.582 1.00 97.81 202 ALA A C 1
ATOM 1613 O O . ALA A 1 202 ? -9.559 -14.966 17.019 1.00 97.81 202 ALA A O 1
ATOM 1614 N N . LEU A 1 203 ? -11.310 -13.928 16.085 1.00 97.94 203 LEU A N 1
ATOM 1615 C CA . LEU A 1 203 ? -10.725 -12.586 16.004 1.00 97.94 203 LEU A CA 1
ATOM 1616 C C . LEU A 1 203 ? -11.315 -11.616 17.037 1.00 97.94 203 LEU A C 1
ATOM 1618 O O . LEU A 1 203 ? -11.008 -10.425 16.994 1.00 97.94 203 LEU A O 1
ATOM 1622 N N . ALA A 1 204 ? -12.116 -12.099 17.993 1.00 97.06 204 ALA A N 1
ATOM 1623 C CA . ALA A 1 204 ? -12.786 -11.254 18.980 1.00 97.06 204 ALA A CA 1
ATOM 1624 C C . ALA A 1 204 ? -11.810 -10.414 19.818 1.00 97.06 204 ALA A C 1
ATOM 1626 O O . ALA A 1 204 ? -12.165 -9.331 20.268 1.00 97.06 204 ALA A O 1
ATOM 1627 N N . SER A 1 205 ? -10.557 -10.849 19.997 1.00 97.06 205 SER A N 1
ATOM 1628 C CA . SER A 1 205 ? -9.541 -10.050 20.693 1.00 97.06 205 SER A CA 1
ATOM 1629 C C . SER A 1 205 ? -9.229 -8.721 19.996 1.00 97.06 205 SER A C 1
ATOM 1631 O O . SER A 1 205 ? -8.809 -7.775 20.663 1.00 97.06 205 SER A O 1
ATOM 1633 N N . LEU A 1 206 ? -9.434 -8.633 18.677 1.00 97.75 206 LEU A N 1
ATOM 1634 C CA . LEU A 1 206 ? -9.173 -7.424 17.899 1.00 97.75 206 LEU A CA 1
ATOM 1635 C C . LEU A 1 206 ? -10.212 -6.328 18.136 1.00 97.75 206 LEU A C 1
ATOM 1637 O O . LEU A 1 206 ? -9.883 -5.168 17.917 1.00 97.75 206 LEU A O 1
ATOM 1641 N N . THR A 1 207 ? -11.419 -6.634 18.623 1.00 97.81 207 THR A N 1
ATOM 1642 C CA . THR A 1 207 ? -12.441 -5.604 18.913 1.00 97.81 207 THR A CA 1
ATOM 1643 C C . THR A 1 207 ? -11.952 -4.593 19.951 1.00 97.81 207 THR A C 1
ATOM 1645 O O . THR A 1 207 ? -12.260 -3.408 19.868 1.00 97.81 207 THR A O 1
ATOM 1648 N N . LYS A 1 208 ? -11.052 -5.012 20.852 1.00 97.50 208 LYS A N 1
ATOM 1649 C CA . LYS A 1 208 ? -10.354 -4.124 21.798 1.00 97.50 208 LYS A CA 1
ATOM 1650 C C . LYS A 1 208 ? -9.491 -3.055 21.111 1.00 97.50 208 LYS A C 1
ATOM 1652 O O . LYS A 1 208 ? -9.125 -2.071 21.742 1.00 97.50 208 LYS A O 1
ATOM 1657 N N . GLN A 1 209 ? -9.145 -3.249 19.838 1.00 97.69 209 GLN A N 1
ATOM 1658 C CA . GLN A 1 209 ? -8.359 -2.323 19.020 1.00 97.69 209 GLN A CA 1
ATOM 1659 C C . GLN A 1 209 ? -9.236 -1.425 18.132 1.00 97.69 209 GLN A C 1
ATOM 1661 O O . GLN A 1 209 ? -8.683 -0.645 17.355 1.00 97.69 209 GLN A O 1
ATOM 1666 N N . GLU A 1 210 ? -10.571 -1.498 18.224 1.00 98.25 210 GLU A N 1
ATOM 1667 C CA . GLU A 1 210 ? -11.487 -0.709 17.387 1.00 98.25 210 GLU A CA 1
ATOM 1668 C C . GLU A 1 210 ? -11.225 0.794 17.524 1.00 98.25 210 GLU A C 1
ATOM 1670 O O . GLU A 1 210 ? -10.877 1.446 16.538 1.00 98.25 210 GLU A O 1
ATOM 1675 N N . THR A 1 211 ? -11.311 1.336 18.745 1.00 98.19 211 THR A N 1
ATOM 1676 C CA . THR A 1 211 ? -11.108 2.771 19.009 1.00 98.19 211 THR A CA 1
ATOM 1677 C C . THR A 1 211 ? -9.747 3.242 18.512 1.00 98.19 211 THR A C 1
ATOM 1679 O O . THR A 1 211 ? -9.659 4.251 17.816 1.00 98.19 211 THR A O 1
ATOM 1682 N N . ARG A 1 212 ? -8.688 2.470 18.789 1.00 97.31 212 ARG A N 1
ATOM 1683 C CA . ARG A 1 212 ? -7.331 2.770 18.314 1.00 97.31 212 ARG A CA 1
ATOM 1684 C C . ARG A 1 212 ? -7.256 2.782 16.785 1.00 97.31 212 ARG A C 1
ATOM 1686 O O . ARG A 1 212 ? -6.631 3.671 16.213 1.00 97.31 212 ARG A O 1
ATOM 1693 N N . SER A 1 213 ? -7.894 1.823 16.119 1.00 97.44 213 SER A N 1
ATOM 1694 C CA . SER A 1 213 ? -7.888 1.714 14.655 1.00 97.44 213 SER A CA 1
ATOM 1695 C C . SER A 1 213 ? -8.647 2.865 13.998 1.00 97.44 213 SER A C 1
ATOM 1697 O O . SER A 1 213 ? -8.185 3.414 12.999 1.00 97.44 213 SER A O 1
ATOM 1699 N N . VAL A 1 214 ? -9.779 3.276 14.579 1.00 98.50 214 VAL A N 1
ATOM 1700 C CA . VAL A 1 214 ? -10.526 4.470 14.155 1.00 98.50 214 VAL A CA 1
ATOM 1701 C C . VAL A 1 214 ? -9.670 5.724 14.337 1.00 98.50 214 VAL A C 1
ATOM 1703 O O . VAL A 1 214 ? -9.522 6.503 13.397 1.00 98.50 214 VAL A O 1
ATOM 1706 N N . ALA A 1 215 ? -9.031 5.882 15.498 1.00 97.50 215 ALA A N 1
ATOM 1707 C CA . ALA A 1 215 ? -8.143 7.004 15.789 1.00 97.50 215 ALA A CA 1
ATOM 1708 C C . ALA A 1 215 ? -6.976 7.094 14.782 1.00 97.50 215 ALA A C 1
ATOM 1710 O O . ALA A 1 215 ? -6.696 8.163 14.239 1.00 97.50 215 ALA A O 1
ATOM 1711 N N . GLN A 1 216 ? -6.340 5.964 14.447 1.00 96.94 216 GLN A N 1
ATOM 1712 C CA . GLN A 1 216 ? -5.309 5.897 13.403 1.00 96.94 216 GLN A CA 1
ATOM 1713 C C . GLN A 1 216 ? -5.859 6.196 12.001 1.00 96.94 216 GLN A C 1
ATOM 1715 O O . GLN A 1 216 ? -5.185 6.845 11.198 1.00 96.94 216 GLN A O 1
ATOM 1720 N N . GLY A 1 217 ? -7.088 5.767 11.701 1.00 97.31 217 GLY A N 1
ATOM 1721 C CA . GLY A 1 217 ? -7.788 6.132 10.472 1.00 97.31 217 GLY A CA 1
ATOM 1722 C C . GLY A 1 217 ? -7.915 7.649 10.315 1.00 97.31 217 GLY A C 1
ATOM 1723 O O . GLY A 1 217 ? -7.566 8.186 9.260 1.00 97.31 217 GLY A O 1
ATOM 1724 N N . TYR A 1 218 ? -8.295 8.345 11.388 1.00 97.88 218 TYR A N 1
ATOM 1725 C CA . TYR A 1 218 ? -8.357 9.804 11.428 1.00 97.88 218 TYR A CA 1
ATOM 1726 C C . TYR A 1 218 ? -6.987 10.465 11.228 1.00 97.88 218 TYR A C 1
ATOM 1728 O O . TYR A 1 218 ? -6.899 11.440 10.481 1.00 97.88 218 TYR A O 1
ATOM 1736 N N . VAL A 1 219 ? -5.908 9.918 11.806 1.00 96.31 219 VAL A N 1
ATOM 1737 C CA . VAL A 1 219 ? -4.538 10.407 11.549 1.00 96.31 219 VAL A CA 1
ATOM 1738 C C . VAL A 1 219 ? -4.200 10.326 10.060 1.00 96.31 219 VAL A C 1
ATOM 1740 O O . VAL A 1 219 ? -3.775 11.319 9.467 1.00 96.31 219 VAL A O 1
ATOM 1743 N N . LEU A 1 220 ? -4.410 9.164 9.433 1.00 95.88 220 LEU A N 1
ATOM 1744 C CA . LEU A 1 220 ? -4.095 8.978 8.015 1.00 95.88 220 LEU A CA 1
ATOM 1745 C C . LEU A 1 220 ? -4.948 9.875 7.116 1.00 95.88 220 LEU A C 1
ATOM 1747 O O . LEU A 1 220 ? -4.412 10.471 6.183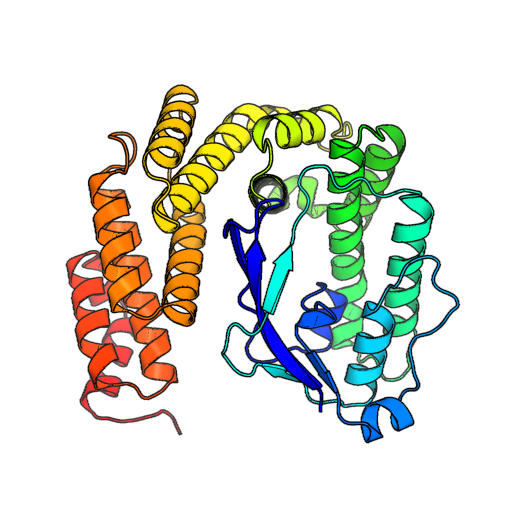 1.00 95.88 220 LEU A O 1
ATOM 1751 N N . ARG A 1 221 ? -6.247 10.009 7.407 1.00 96.25 221 ARG A N 1
ATOM 1752 C CA . ARG A 1 221 ? -7.143 10.912 6.672 1.00 96.25 221 ARG A CA 1
ATOM 1753 C C . ARG A 1 221 ? -6.724 12.363 6.810 1.00 96.25 221 ARG A C 1
ATOM 1755 O O . ARG A 1 221 ? -6.615 13.052 5.803 1.00 96.25 221 ARG A O 1
ATOM 1762 N N . GLY A 1 222 ? -6.420 12.798 8.027 1.00 95.69 222 GLY A N 1
ATOM 1763 C CA . GLY A 1 222 ? -6.008 14.166 8.291 1.00 95.69 222 GLY A CA 1
ATOM 1764 C C . GLY A 1 222 ? -4.738 14.556 7.539 1.00 95.69 222 GLY A C 1
ATOM 1765 O O . GLY A 1 222 ? -4.676 15.608 6.904 1.00 95.69 222 GLY A O 1
ATOM 1766 N N . ILE A 1 223 ? -3.750 13.659 7.526 1.00 94.50 223 ILE A N 1
ATOM 1767 C CA . ILE A 1 223 ? -2.506 13.849 6.775 1.00 94.50 223 ILE A CA 1
ATOM 1768 C C . ILE A 1 223 ? -2.751 13.839 5.262 1.00 94.50 223 ILE A C 1
ATOM 1770 O O . ILE A 1 223 ? -2.214 14.694 4.560 1.00 94.50 223 ILE A O 1
ATOM 1774 N N . GLN A 1 224 ? -3.570 12.912 4.754 1.00 94.62 224 GLN A N 1
ATOM 1775 C CA . GLN A 1 224 ? -3.943 12.874 3.337 1.00 94.62 224 GLN A CA 1
ATOM 1776 C 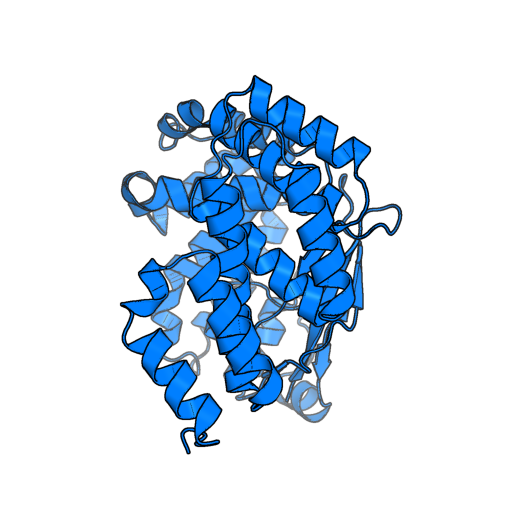C . GLN A 1 224 ? -4.650 14.162 2.911 1.00 94.62 224 GLN A C 1
ATOM 1778 O O . GLN A 1 224 ? -4.339 14.713 1.860 1.00 94.62 224 GLN A O 1
ATOM 1783 N N . ASP A 1 225 ? -5.580 14.665 3.718 1.00 95.56 225 ASP A N 1
ATOM 1784 C CA . ASP A 1 225 ? -6.306 15.893 3.416 1.00 95.56 225 ASP A CA 1
ATOM 1785 C C . ASP A 1 225 ? -5.367 17.107 3.386 1.00 95.56 225 ASP A C 1
ATOM 1787 O O . ASP A 1 225 ? -5.419 17.874 2.425 1.00 95.56 225 ASP A O 1
ATOM 1791 N N . ILE A 1 226 ? -4.420 17.230 4.325 1.00 95.44 226 ILE A N 1
ATOM 1792 C CA . ILE A 1 226 ? -3.383 18.279 4.270 1.00 95.44 226 ILE A CA 1
ATOM 1793 C C . ILE A 1 226 ? -2.501 18.138 3.023 1.00 95.44 226 ILE A C 1
ATOM 1795 O O . ILE A 1 226 ? -2.218 19.140 2.365 1.00 95.44 226 ILE A O 1
ATOM 1799 N N . LEU A 1 227 ? -2.085 16.915 2.676 1.00 94.81 227 LEU A N 1
ATOM 1800 C CA . LEU A 1 227 ? -1.264 16.637 1.490 1.00 94.81 227 LEU A CA 1
ATOM 1801 C C . LEU A 1 227 ? -1.944 17.099 0.197 1.00 94.81 227 LEU A C 1
ATOM 1803 O O . LEU A 1 227 ? -1.270 17.551 -0.722 1.00 94.81 227 LEU A O 1
ATOM 1807 N N . TRP A 1 228 ? -3.273 17.060 0.156 1.00 95.12 228 TRP A N 1
ATOM 1808 C CA . TRP A 1 228 ? -4.076 17.525 -0.972 1.00 95.12 228 TRP A CA 1
ATOM 1809 C C . TRP A 1 228 ? -4.628 18.952 -0.812 1.00 95.12 228 TRP A C 1
ATOM 1811 O O . TRP A 1 228 ? -5.572 19.323 -1.510 1.00 95.12 228 TRP A O 1
ATOM 1821 N N . GLY A 1 229 ? -4.088 19.751 0.115 1.00 94.75 229 GLY A N 1
ATOM 1822 C CA . GLY A 1 229 ? -4.485 21.150 0.321 1.00 94.75 229 GLY A CA 1
ATOM 1823 C C . GLY A 1 229 ? -5.853 21.352 0.989 1.00 94.75 229 GLY A C 1
ATOM 1824 O O . GLY A 1 229 ? -6.354 22.472 1.054 1.00 94.75 229 GLY A O 1
ATOM 1825 N N . ARG A 1 230 ? -6.473 20.291 1.513 1.00 95.44 230 ARG A N 1
ATOM 1826 C CA . ARG A 1 230 ? -7.753 20.318 2.241 1.00 95.44 230 ARG A CA 1
ATOM 1827 C C . ARG A 1 230 ? -7.515 20.553 3.733 1.00 95.44 230 ARG A C 1
ATOM 1829 O O . ARG A 1 230 ? -7.793 19.696 4.570 1.00 95.44 230 ARG A O 1
ATOM 1836 N N . PHE A 1 231 ? -6.929 21.703 4.064 1.00 94.75 231 PHE A N 1
ATOM 1837 C CA . PHE A 1 231 ? -6.382 21.963 5.400 1.00 94.75 231 PHE A CA 1
ATOM 1838 C C . PHE A 1 231 ? -7.423 21.890 6.517 1.00 94.75 231 PHE A C 1
ATOM 1840 O O . PHE A 1 231 ? -7.152 21.282 7.547 1.00 94.75 231 PHE A O 1
ATOM 1847 N N . GLU A 1 232 ? -8.614 22.453 6.317 1.00 94.94 232 GLU A N 1
ATOM 1848 C CA . GLU A 1 232 ? -9.651 22.464 7.355 1.00 94.94 232 GLU A CA 1
ATOM 1849 C C . GLU A 1 232 ? -10.215 21.062 7.619 1.00 94.94 232 GLU A C 1
ATOM 1851 O O . GLU A 1 232 ? -10.352 20.660 8.775 1.00 94.94 232 GLU A O 1
ATOM 1856 N N . GLN A 1 233 ? -10.435 20.260 6.570 1.00 95.62 233 GLN A N 1
ATOM 1857 C CA . GLN A 1 233 ? -10.802 18.847 6.722 1.00 95.62 233 GLN A CA 1
ATOM 1858 C C . GLN A 1 233 ? -9.688 18.064 7.427 1.00 95.62 233 GLN A C 1
ATOM 1860 O O . GLN A 1 233 ? -9.956 17.272 8.330 1.00 95.62 233 GLN A O 1
ATOM 1865 N N . GLY A 1 234 ? -8.435 18.343 7.061 1.00 95.44 234 GLY A N 1
ATOM 1866 C CA . GLY A 1 234 ? -7.263 17.731 7.668 1.00 95.44 234 GLY A CA 1
ATOM 1867 C C . GLY A 1 234 ? -7.140 18.020 9.164 1.00 95.44 234 GLY A C 1
ATOM 1868 O O . GLY A 1 234 ? -6.989 17.094 9.961 1.00 95.44 234 GLY A O 1
ATOM 1869 N N . LYS A 1 235 ? -7.271 19.291 9.562 1.00 95.00 235 LYS A N 1
ATOM 1870 C CA . LYS A 1 235 ? -7.275 19.721 10.969 1.00 95.00 235 LYS A CA 1
ATOM 1871 C C . LYS A 1 235 ? -8.421 19.091 11.747 1.00 95.00 235 LYS A C 1
ATOM 1873 O O . LYS A 1 235 ? -8.198 18.624 12.858 1.00 95.00 235 LYS A O 1
ATOM 1878 N N . HIS A 1 236 ? -9.620 19.051 11.166 1.00 95.88 236 HIS A N 1
ATOM 1879 C CA . HIS A 1 236 ? -10.774 18.426 11.802 1.00 95.88 236 HIS A CA 1
ATOM 1880 C C . HIS A 1 236 ? -10.529 16.934 12.066 1.00 95.88 236 HIS A C 1
ATOM 1882 O O . HIS A 1 236 ? -10.653 16.487 13.204 1.00 95.88 236 HIS A O 1
ATOM 1888 N N . ALA A 1 237 ? -10.084 16.179 11.057 1.00 96.88 237 ALA A N 1
ATOM 1889 C CA . ALA A 1 237 ? -9.760 14.763 11.218 1.00 96.88 237 ALA A CA 1
ATOM 1890 C C . ALA A 1 237 ? -8.657 14.541 12.267 1.00 96.88 237 ALA A C 1
ATOM 1892 O O . ALA A 1 237 ? -8.769 13.656 13.112 1.00 96.88 237 ALA A O 1
ATOM 1893 N N . LEU A 1 238 ? -7.618 15.378 12.276 1.00 96.06 238 LEU A N 1
ATOM 1894 C CA . LEU A 1 238 ? -6.568 15.320 13.291 1.00 96.06 238 LEU A CA 1
ATOM 1895 C C . LEU A 1 238 ? -7.086 15.686 14.692 1.00 96.06 238 LEU A C 1
ATOM 1897 O O . LEU A 1 238 ? -6.666 15.073 15.664 1.00 96.06 238 LEU A O 1
ATOM 1901 N N . ALA A 1 239 ? -8.026 16.618 14.835 1.00 95.25 239 ALA A N 1
ATOM 1902 C CA . ALA A 1 239 ? -8.657 16.895 16.124 1.00 95.25 239 ALA A CA 1
ATOM 1903 C C . ALA A 1 239 ? -9.455 15.681 16.636 1.00 95.25 239 ALA A C 1
ATOM 1905 O O . ALA A 1 239 ? -9.334 15.324 17.808 1.00 95.25 239 ALA A O 1
ATOM 1906 N N . CYS A 1 240 ? -10.190 14.991 15.755 1.00 96.94 240 CYS A N 1
ATOM 1907 C CA . CYS A 1 240 ? -10.875 13.737 16.085 1.00 96.94 240 CYS A CA 1
ATOM 1908 C C . CYS A 1 240 ? -9.888 12.641 16.516 1.00 96.94 240 CYS A C 1
ATOM 1910 O O . CYS A 1 240 ? -10.111 11.983 17.530 1.00 96.94 240 CYS A O 1
ATOM 1912 N N . ALA A 1 241 ? -8.764 12.486 15.807 1.00 97.00 241 ALA A N 1
ATOM 1913 C CA . ALA A 1 241 ? -7.700 11.565 16.209 1.00 97.00 241 ALA A CA 1
ATOM 1914 C C . ALA A 1 241 ? -7.188 11.865 17.630 1.00 97.00 241 ALA A C 1
ATOM 1916 O O . ALA A 1 241 ? -7.023 10.944 18.427 1.00 97.00 241 ALA A O 1
ATOM 1917 N N . ASN A 1 242 ? -6.991 13.145 17.968 1.00 95.56 242 ASN A N 1
ATOM 1918 C CA . ASN A 1 242 ? -6.503 13.565 19.284 1.00 95.56 242 ASN A CA 1
ATOM 1919 C C . ASN A 1 242 ? -7.502 13.211 20.384 1.00 95.56 242 ASN A C 1
ATOM 1921 O O . ASN A 1 242 ? -7.125 12.682 21.424 1.00 95.56 242 ASN A O 1
ATOM 1925 N N . ALA A 1 243 ? -8.783 13.497 20.137 1.00 96.12 243 ALA A N 1
ATOM 1926 C CA . ALA A 1 243 ? -9.863 13.211 21.074 1.00 96.12 243 ALA A CA 1
ATOM 1927 C C . ALA A 1 243 ? -9.995 11.706 21.364 1.00 96.12 243 ALA A C 1
ATOM 1929 O O . ALA A 1 243 ? -10.381 11.323 22.464 1.00 96.12 243 ALA A O 1
ATOM 1930 N N . LEU A 1 244 ? -9.629 10.858 20.399 1.00 96.75 244 LEU A N 1
ATOM 1931 C CA . LEU A 1 244 ? -9.598 9.402 20.540 1.00 96.75 244 LEU A CA 1
ATOM 1932 C C . LEU A 1 244 ? -8.258 8.856 21.070 1.00 96.75 244 LEU A C 1
ATOM 1934 O O . LEU A 1 244 ? -8.080 7.640 21.120 1.00 96.75 244 LEU A O 1
ATOM 1938 N N . GLY A 1 245 ? -7.311 9.723 21.444 1.00 95.19 245 GLY A N 1
ATOM 1939 C CA . GLY A 1 245 ? -6.004 9.318 21.966 1.00 95.19 245 GLY A CA 1
ATOM 1940 C C . GLY A 1 245 ? -5.107 8.642 20.925 1.00 95.19 245 GLY A C 1
ATOM 1941 O O . GLY A 1 245 ? -4.373 7.715 21.259 1.00 95.19 245 GLY A O 1
ATOM 1942 N N . ALA A 1 246 ? -5.186 9.052 19.654 1.00 95.25 246 ALA A N 1
ATOM 1943 C CA . ALA A 1 246 ? -4.335 8.497 18.608 1.00 95.25 246 ALA A CA 1
ATOM 1944 C C . ALA A 1 246 ? -2.845 8.725 18.900 1.00 95.25 246 ALA A C 1
ATOM 1946 O O . ALA A 1 246 ? -2.420 9.823 19.257 1.00 95.25 246 ALA A O 1
ATOM 1947 N N . GLU A 1 247 ? -2.034 7.709 18.615 1.00 92.19 247 GLU A N 1
ATOM 1948 C CA . GLU A 1 247 ? -0.580 7.823 18.620 1.00 92.19 247 GLU A CA 1
ATOM 1949 C C . GLU A 1 247 ? -0.023 7.800 17.194 1.00 92.19 247 GLU A C 1
ATOM 1951 O O . GLU A 1 247 ? -0.408 6.975 16.360 1.00 92.19 247 GLU A O 1
ATOM 1956 N N . VAL A 1 248 ? 0.945 8.680 16.925 1.00 93.25 248 VAL A N 1
ATOM 1957 C CA . VAL A 1 248 ? 1.727 8.662 15.683 1.00 93.25 248 VAL A CA 1
ATOM 1958 C C . VAL A 1 248 ? 2.984 7.819 15.895 1.00 93.25 248 VAL A C 1
ATOM 1960 O O . VAL A 1 248 ? 4.041 8.304 16.316 1.00 93.25 248 VAL A O 1
ATOM 1963 N N . ASP A 1 249 ? 2.855 6.525 15.615 1.00 91.94 249 ASP A N 1
ATOM 1964 C CA . ASP A 1 249 ? 3.944 5.556 15.715 1.00 91.94 249 ASP A CA 1
ATOM 1965 C C . ASP A 1 249 ? 4.820 5.493 14.444 1.00 91.94 249 ASP A C 1
ATOM 1967 O O . ASP A 1 249 ? 4.576 6.151 13.428 1.00 91.94 249 ASP A O 1
ATOM 1971 N N . ALA A 1 250 ? 5.881 4.684 14.496 1.00 91.62 250 ALA A N 1
ATOM 1972 C CA . ALA A 1 250 ? 6.806 4.512 13.375 1.00 91.62 250 ALA A CA 1
ATOM 1973 C C . ALA A 1 250 ? 6.146 3.888 12.128 1.00 91.62 250 ALA A C 1
ATOM 1975 O O . ALA A 1 250 ? 6.576 4.157 11.003 1.00 91.62 250 ALA A O 1
ATOM 1976 N N . SER A 1 251 ? 5.108 3.065 12.305 1.00 91.25 251 SER A N 1
ATOM 1977 C CA . SER A 1 251 ? 4.368 2.454 11.198 1.00 91.25 251 SER A CA 1
ATOM 1978 C C . SER A 1 251 ? 3.551 3.515 10.461 1.00 91.25 251 SER A C 1
ATOM 1980 O O . SER A 1 251 ? 3.635 3.610 9.234 1.00 91.25 251 SER A O 1
ATOM 1982 N N . CYS A 1 252 ? 2.850 4.380 11.198 1.00 92.75 252 CYS A N 1
ATOM 1983 C CA . CYS A 1 252 ? 2.151 5.536 10.648 1.00 92.75 252 CYS A CA 1
ATOM 1984 C C . CYS A 1 252 ? 3.118 6.449 9.883 1.00 92.75 252 CYS A C 1
ATOM 1986 O O . CYS A 1 252 ? 2.880 6.754 8.713 1.00 92.75 252 CYS A O 1
ATOM 1988 N N . LEU A 1 253 ? 4.253 6.817 10.490 1.00 93.50 253 LEU A N 1
ATOM 1989 C CA . LEU A 1 253 ? 5.266 7.648 9.830 1.00 93.50 253 LEU A CA 1
ATOM 1990 C C . LEU A 1 253 ? 5.770 7.024 8.525 1.00 93.50 253 LEU A C 1
ATOM 1992 O O . LEU A 1 253 ? 5.917 7.727 7.530 1.00 93.50 253 LEU A O 1
ATOM 1996 N N . LYS A 1 254 ? 5.967 5.701 8.482 1.00 94.19 254 LYS A N 1
ATOM 1997 C CA . LYS A 1 254 ? 6.357 4.996 7.253 1.00 94.19 254 LYS A CA 1
ATOM 1998 C C . LYS A 1 254 ? 5.306 5.132 6.147 1.00 94.19 254 LYS A C 1
ATOM 2000 O O . LYS A 1 254 ? 5.673 5.338 4.990 1.00 94.19 254 LYS A O 1
ATOM 2005 N N . VAL A 1 255 ? 4.015 5.028 6.475 1.00 93.19 255 VAL A N 1
ATOM 2006 C CA . VAL A 1 255 ? 2.928 5.222 5.497 1.00 93.19 255 VAL A CA 1
ATOM 2007 C C . VAL A 1 255 ? 2.944 6.650 4.953 1.00 93.19 255 VAL A C 1
ATOM 2009 O O . VAL A 1 255 ? 2.875 6.835 3.739 1.00 93.19 255 VAL A O 1
ATOM 2012 N N . VAL A 1 256 ? 3.094 7.645 5.826 1.00 94.44 256 VAL A N 1
ATOM 2013 C CA . VAL A 1 256 ? 3.127 9.063 5.439 1.00 94.44 256 VAL A CA 1
ATOM 2014 C C . VAL A 1 256 ? 4.355 9.378 4.586 1.00 94.44 256 VAL A C 1
ATOM 2016 O O . VAL A 1 256 ? 4.222 9.990 3.529 1.00 94.44 256 VAL A O 1
ATOM 2019 N N . THR A 1 257 ? 5.538 8.892 4.973 1.00 96.38 257 THR A N 1
ATOM 2020 C CA . THR A 1 257 ? 6.762 9.004 4.168 1.00 96.38 257 THR A CA 1
ATOM 2021 C C . THR A 1 257 ? 6.554 8.437 2.765 1.00 96.38 257 THR A C 1
ATOM 2023 O O . THR A 1 257 ? 6.903 9.085 1.781 1.00 96.38 257 THR A O 1
ATOM 2026 N N . ASN A 1 258 ? 5.940 7.257 2.643 1.00 95.06 258 ASN A N 1
ATOM 2027 C CA . ASN A 1 258 ? 5.653 6.667 1.335 1.00 95.06 258 ASN A CA 1
ATOM 2028 C C . ASN A 1 258 ? 4.676 7.521 0.513 1.00 95.06 258 ASN A C 1
ATOM 2030 O O . ASN A 1 258 ? 4.875 7.676 -0.690 1.00 95.06 258 ASN A O 1
ATOM 2034 N N . GLN A 1 259 ? 3.649 8.104 1.140 1.00 95.31 259 GLN A N 1
ATOM 2035 C CA . GLN A 1 259 ? 2.727 9.016 0.455 1.00 95.31 259 GLN A CA 1
ATOM 2036 C C . GLN A 1 259 ? 3.438 10.279 -0.045 1.00 95.31 259 GLN A C 1
ATOM 2038 O O . GLN A 1 259 ? 3.209 10.675 -1.183 1.00 95.31 259 GLN A O 1
ATOM 2043 N N . LEU A 1 260 ? 4.346 10.858 0.744 1.00 96.94 260 LEU A N 1
ATOM 2044 C CA . LEU A 1 260 ? 5.150 12.020 0.346 1.00 96.94 260 LEU A CA 1
ATOM 2045 C C . LEU A 1 260 ? 6.098 11.704 -0.818 1.00 96.94 260 LEU A C 1
ATOM 2047 O O . LEU A 1 260 ? 6.207 12.489 -1.752 1.00 96.94 260 LEU A O 1
ATOM 2051 N N . LEU A 1 261 ? 6.745 10.536 -0.809 1.00 95.81 261 LEU A N 1
ATOM 2052 C CA . LEU A 1 261 ? 7.598 10.095 -1.922 1.00 95.81 261 LEU A CA 1
ATOM 2053 C C . LEU A 1 261 ? 6.790 9.825 -3.196 1.00 95.81 261 LEU A C 1
ATOM 2055 O O . LEU A 1 261 ? 7.275 10.051 -4.305 1.00 95.81 261 LEU A O 1
ATOM 2059 N N . ASN A 1 262 ? 5.560 9.327 -3.053 1.00 95.12 262 ASN A N 1
ATOM 2060 C CA . ASN A 1 262 ? 4.647 9.171 -4.180 1.00 95.12 262 ASN A CA 1
ATOM 2061 C C . ASN A 1 262 ? 4.184 10.536 -4.701 1.00 95.12 262 ASN A C 1
ATOM 2063 O O . ASN A 1 262 ? 4.120 10.716 -5.913 1.00 95.12 262 ASN A O 1
ATOM 2067 N N . TYR A 1 263 ? 3.908 11.485 -3.803 1.00 96.56 263 TYR A N 1
ATOM 2068 C CA . TYR A 1 263 ? 3.530 12.855 -4.146 1.00 96.56 263 TYR A CA 1
ATOM 2069 C C . TYR A 1 263 ? 4.646 13.568 -4.909 1.00 96.56 263 TYR A C 1
ATOM 2071 O O . TYR A 1 263 ? 4.394 14.145 -5.958 1.00 96.56 263 TYR A O 1
ATOM 2079 N N . GLU A 1 264 ? 5.894 13.426 -4.469 1.00 96.25 264 GLU A N 1
ATOM 2080 C CA . GLU A 1 264 ? 7.059 13.953 -5.181 1.00 96.25 264 GLU A CA 1
ATOM 2081 C C . GLU A 1 264 ? 7.228 13.338 -6.566 1.00 96.25 264 GLU A C 1
ATOM 2083 O O . GLU A 1 264 ? 7.491 14.051 -7.529 1.00 96.25 264 GLU A O 1
ATOM 2088 N N . ALA A 1 265 ? 7.037 12.024 -6.688 1.00 93.50 265 ALA A N 1
ATOM 2089 C CA . ALA A 1 265 ? 7.101 11.358 -7.983 1.00 93.50 265 ALA A CA 1
ATOM 2090 C C . ALA A 1 265 ? 5.989 11.821 -8.947 1.00 93.50 265 ALA A C 1
ATOM 2092 O O . ALA A 1 265 ? 6.166 11.708 -10.156 1.00 93.50 265 ALA A O 1
ATOM 2093 N N . ALA A 1 266 ? 4.860 12.317 -8.430 1.00 95.19 266 ALA A N 1
ATOM 2094 C CA . ALA A 1 266 ? 3.740 12.816 -9.227 1.00 95.19 266 ALA A CA 1
ATOM 2095 C C . ALA A 1 266 ? 3.845 14.318 -9.550 1.00 95.19 266 ALA A C 1
ATOM 2097 O O . ALA A 1 266 ? 3.561 14.717 -10.675 1.00 95.19 266 ALA A O 1
ATOM 2098 N N . PHE A 1 267 ? 4.245 15.143 -8.580 1.00 96.06 267 PHE A N 1
ATOM 2099 C CA . PHE A 1 267 ? 4.139 16.610 -8.641 1.00 96.06 267 PHE A CA 1
ATOM 2100 C C . PHE A 1 267 ? 5.477 17.342 -8.476 1.00 96.06 267 PHE A C 1
ATOM 2102 O O . PHE A 1 267 ? 5.531 18.570 -8.526 1.00 96.06 267 PHE A O 1
ATOM 2109 N N . GLY A 1 268 ? 6.570 16.608 -8.278 1.00 95.38 268 GLY A N 1
ATOM 2110 C CA . GLY A 1 268 ? 7.911 17.156 -8.131 1.00 95.38 268 GLY A CA 1
ATOM 2111 C C . GLY A 1 268 ? 8.277 17.576 -6.705 1.00 95.38 268 GLY A C 1
ATOM 2112 O O . GLY A 1 268 ? 7.472 17.606 -5.765 1.00 95.38 268 GLY A O 1
ATOM 2113 N N . SER A 1 269 ? 9.559 17.896 -6.539 1.00 95.69 269 SER A N 1
ATOM 2114 C CA . SER A 1 269 ? 10.157 18.179 -5.233 1.00 95.69 269 SER A CA 1
ATOM 2115 C C . SER A 1 269 ? 9.668 19.494 -4.627 1.00 95.69 269 SER A C 1
ATOM 2117 O O . SER A 1 269 ? 9.396 19.527 -3.430 1.00 95.69 269 SER A O 1
ATOM 2119 N N . ALA A 1 270 ? 9.489 20.549 -5.428 1.00 96.38 270 ALA A N 1
ATOM 2120 C CA . ALA A 1 270 ? 9.014 21.854 -4.958 1.00 96.38 270 ALA A CA 1
ATOM 2121 C C . ALA A 1 270 ? 7.628 21.761 -4.291 1.00 96.38 270 ALA A C 1
ATOM 2123 O O . ALA A 1 270 ? 7.487 22.132 -3.124 1.00 96.38 270 ALA A O 1
ATOM 2124 N N . ALA A 1 271 ? 6.653 21.152 -4.976 1.00 96.62 271 ALA A N 1
ATOM 2125 C CA . ALA A 1 271 ? 5.312 20.920 -4.438 1.00 96.62 271 ALA A CA 1
ATOM 2126 C C . ALA A 1 271 ? 5.346 20.059 -3.161 1.00 96.62 271 ALA A C 1
ATOM 2128 O O . ALA A 1 271 ? 4.617 20.304 -2.202 1.00 96.62 271 ALA A O 1
ATOM 2129 N N . THR A 1 272 ? 6.243 19.071 -3.098 1.00 97.19 272 THR A N 1
ATOM 2130 C CA . THR A 1 272 ? 6.392 18.229 -1.900 1.00 97.19 272 THR A CA 1
ATOM 2131 C C . THR A 1 272 ? 6.966 19.004 -0.715 1.00 97.19 272 THR A C 1
ATOM 2133 O O . THR A 1 272 ? 6.553 18.785 0.422 1.00 97.19 272 THR A O 1
ATOM 2136 N N . GLN A 1 273 ? 7.890 19.943 -0.947 1.00 95.88 273 GLN A N 1
ATOM 2137 C CA . GLN A 1 273 ? 8.415 20.809 0.115 1.00 95.88 273 GLN A CA 1
ATOM 2138 C C . GLN A 1 273 ? 7.346 21.762 0.665 1.00 95.88 273 GLN A C 1
ATOM 2140 O O . GLN A 1 273 ? 7.355 22.071 1.855 1.00 95.88 273 GLN A O 1
ATOM 2145 N N . GLU A 1 274 ? 6.414 22.226 -0.167 1.00 96.62 274 GLU A N 1
ATOM 2146 C CA . GLU A 1 274 ? 5.237 22.973 0.294 1.00 96.62 274 GLU A CA 1
ATOM 2147 C C . GLU A 1 274 ? 4.345 22.113 1.185 1.00 96.62 274 GLU A C 1
ATOM 2149 O O . GLU A 1 274 ? 4.063 22.511 2.314 1.00 96.62 274 GLU A O 1
ATOM 2154 N N . VAL A 1 275 ? 4.003 20.898 0.747 1.00 96.31 275 VAL A N 1
ATOM 2155 C CA . VAL A 1 275 ? 3.221 19.951 1.556 1.00 96.31 275 VAL A CA 1
ATOM 2156 C C . VAL A 1 275 ? 3.909 19.634 2.885 1.00 96.31 275 VAL A C 1
ATOM 2158 O O . VAL A 1 275 ? 3.253 19.614 3.924 1.00 96.31 275 VAL A O 1
ATOM 2161 N N . LEU A 1 276 ? 5.228 19.426 2.892 1.00 95.81 276 LEU A N 1
ATOM 2162 C CA . LEU A 1 276 ? 5.990 19.183 4.119 1.00 95.81 276 LEU A CA 1
ATOM 2163 C C . LEU A 1 276 ? 5.927 20.359 5.095 1.00 95.81 276 LEU A C 1
ATOM 2165 O O . LEU A 1 276 ? 5.756 20.138 6.295 1.00 95.81 276 LEU A O 1
ATOM 2169 N N . ARG A 1 277 ? 6.044 21.596 4.595 1.00 94.50 277 ARG A N 1
ATOM 2170 C CA . ARG A 1 277 ? 5.872 22.803 5.416 1.00 94.50 277 ARG A CA 1
ATOM 2171 C C . ARG A 1 277 ? 4.454 22.874 5.972 1.00 94.50 277 ARG A C 1
ATOM 2173 O O . ARG A 1 277 ? 4.291 23.062 7.174 1.00 94.50 277 ARG A O 1
ATOM 2180 N N . SER A 1 278 ? 3.444 22.634 5.137 1.00 94.00 278 SER A N 1
ATOM 2181 C CA . SER A 1 278 ? 2.049 22.623 5.574 1.00 94.00 278 SER A CA 1
ATOM 2182 C C . SER A 1 278 ? 1.776 21.548 6.622 1.00 94.00 278 SER A C 1
ATOM 2184 O O . SER A 1 278 ? 1.119 21.843 7.614 1.00 94.00 278 SER A O 1
ATOM 2186 N N . LEU A 1 279 ? 2.309 20.333 6.473 1.00 93.56 279 LEU A N 1
ATOM 2187 C CA . LEU A 1 279 ? 2.210 19.298 7.503 1.00 93.56 279 LEU A CA 1
ATOM 2188 C C . LEU A 1 279 ? 2.881 19.760 8.800 1.00 93.56 279 LEU A C 1
ATOM 2190 O O . LEU A 1 279 ? 2.241 19.757 9.844 1.00 93.56 279 LEU A O 1
ATOM 2194 N N . ALA A 1 280 ? 4.124 20.241 8.749 1.00 91.50 280 ALA A N 1
ATOM 2195 C CA . ALA A 1 280 ? 4.828 20.701 9.946 1.00 91.50 280 ALA A CA 1
ATOM 2196 C C . ALA A 1 280 ? 4.087 21.829 10.695 1.00 91.50 280 ALA A C 1
ATOM 2198 O O . ALA A 1 280 ? 4.144 21.874 11.921 1.00 91.50 280 ALA A O 1
ATOM 2199 N N . SER A 1 281 ? 3.381 22.708 9.976 1.00 90.94 281 SER A N 1
ATOM 2200 C CA . SER A 1 281 ? 2.616 23.818 10.561 1.00 90.94 281 SER A CA 1
ATOM 2201 C C . SER A 1 281 ? 1.199 23.454 11.013 1.00 90.94 281 SER A C 1
ATOM 2203 O O . SER A 1 281 ? 0.648 24.162 11.849 1.00 90.94 281 SER A O 1
ATOM 2205 N N . ASN A 1 282 ? 0.591 22.398 10.462 1.00 89.31 282 ASN A N 1
ATOM 2206 C CA . ASN A 1 282 ? -0.810 22.041 10.732 1.00 89.31 282 ASN A CA 1
ATOM 2207 C C . ASN A 1 282 ? -0.979 20.758 11.556 1.00 89.31 282 ASN A C 1
ATOM 2209 O O . ASN A 1 282 ? -2.103 20.429 11.933 1.00 89.31 282 ASN A O 1
ATOM 2213 N N . LEU A 1 283 ? 0.099 20.020 11.837 1.00 88.94 283 LEU A N 1
ATOM 2214 C CA . LEU A 1 283 ? 0.020 18.872 12.735 1.00 88.94 283 LEU A CA 1
ATOM 2215 C C . LEU A 1 283 ? -0.320 19.349 14.161 1.00 88.94 283 LEU A C 1
ATOM 2217 O O . LEU A 1 283 ? 0.297 20.293 14.659 1.00 88.94 283 LEU A O 1
ATOM 2221 N N . PRO A 1 284 ? -1.306 18.724 14.825 1.00 85.38 284 PRO A N 1
ATOM 2222 C CA . PRO A 1 284 ? -1.749 19.139 16.149 1.00 85.38 284 PRO A CA 1
ATOM 2223 C C . PRO A 1 284 ? -0.679 18.864 17.215 1.00 85.38 284 PRO A C 1
ATOM 2225 O O . PRO A 1 284 ? 0.231 18.062 16.983 1.00 85.38 284 PRO A O 1
ATOM 2228 N N . PRO A 1 285 ? -0.836 19.431 18.427 1.00 83.44 285 PRO A N 1
ATOM 2229 C CA . PRO A 1 285 ? 0.098 19.240 19.540 1.00 83.44 285 PRO A CA 1
ATOM 2230 C C . PRO A 1 285 ? 0.394 17.776 19.902 1.00 83.44 285 PRO A C 1
ATOM 2232 O O . PRO A 1 285 ? 1.456 17.491 20.450 1.00 83.44 285 PRO A O 1
ATOM 2235 N N . MET A 1 286 ? -0.510 16.845 19.567 1.00 84.81 286 MET A N 1
ATOM 2236 C CA . MET A 1 286 ? -0.318 15.404 19.777 1.00 84.81 286 MET A CA 1
ATOM 2237 C C . MET A 1 286 ? 0.901 14.850 19.021 1.00 84.81 286 MET A C 1
ATOM 2239 O O . MET A 1 286 ? 1.489 13.847 19.421 1.00 84.81 286 MET A O 1
ATOM 2243 N N . VAL A 1 287 ? 1.293 15.488 17.914 1.00 88.38 287 VAL A N 1
ATOM 2244 C CA . VAL A 1 287 ? 2.485 15.102 17.164 1.00 88.38 287 VAL A CA 1
ATOM 2245 C C . VAL A 1 287 ? 3.661 15.884 17.717 1.00 88.38 287 VAL A C 1
ATOM 2247 O O . VAL A 1 287 ? 3.877 17.049 17.387 1.00 88.38 287 VAL A O 1
ATOM 2250 N N . SER A 1 288 ? 4.437 15.232 18.581 1.00 91.75 288 SER A N 1
ATOM 2251 C CA . SER A 1 288 ? 5.596 15.873 19.193 1.00 91.75 288 SER A CA 1
ATOM 2252 C C . SER A 1 288 ? 6.570 16.395 18.130 1.00 91.75 288 SER A C 1
ATOM 2254 O O . SER A 1 288 ? 6.718 15.826 17.043 1.00 91.75 288 SER A O 1
ATOM 2256 N N . ARG A 1 289 ? 7.319 17.453 18.466 1.00 92.81 289 ARG A N 1
ATOM 2257 C CA . ARG A 1 289 ? 8.388 17.975 17.594 1.00 92.81 289 ARG A CA 1
ATOM 2258 C C . ARG A 1 289 ? 9.381 16.881 17.182 1.00 92.81 289 ARG A C 1
ATOM 2260 O O . ARG A 1 289 ? 9.887 16.912 16.064 1.00 92.81 289 ARG A O 1
ATOM 2267 N N . GLY A 1 290 ? 9.626 15.903 18.060 1.00 95.00 290 GLY A N 1
ATOM 2268 C CA . GLY A 1 290 ? 10.431 14.719 17.757 1.00 95.00 290 GLY A CA 1
ATOM 2269 C C . GLY A 1 290 ? 9.846 13.894 16.610 1.00 95.00 290 GLY A C 1
ATOM 2270 O O . GLY A 1 290 ? 10.553 13.612 15.654 1.00 95.00 290 GLY A O 1
ATOM 2271 N N . LYS A 1 291 ? 8.538 13.611 16.623 1.00 94.31 291 LYS A N 1
ATOM 2272 C CA . LYS A 1 291 ? 7.865 12.863 15.547 1.00 94.31 291 LYS A CA 1
ATOM 2273 C C . LYS A 1 291 ? 7.847 13.607 14.212 1.00 94.31 291 LYS A C 1
ATOM 2275 O O . LYS A 1 291 ? 7.982 12.979 13.165 1.00 94.31 291 LYS A O 1
ATOM 2280 N N . ILE A 1 292 ? 7.736 14.936 14.230 1.00 94.00 292 ILE A N 1
ATOM 2281 C CA . ILE A 1 292 ? 7.863 15.755 13.012 1.00 94.00 292 ILE A CA 1
ATOM 2282 C C . ILE A 1 292 ? 9.285 15.646 12.446 1.00 94.00 292 ILE A C 1
ATOM 2284 O O . ILE A 1 292 ? 9.461 15.432 11.246 1.00 94.00 292 ILE A O 1
ATOM 2288 N N . ARG A 1 293 ? 10.314 15.735 13.301 1.00 95.81 293 ARG A N 1
ATOM 2289 C CA . ARG A 1 293 ? 11.707 15.493 12.889 1.00 95.81 293 ARG A CA 1
ATOM 2290 C C . ARG A 1 293 ? 11.900 14.072 12.367 1.00 95.81 293 ARG A C 1
ATOM 2292 O O . ARG A 1 293 ? 12.592 13.895 11.366 1.00 95.81 293 ARG A O 1
ATOM 2299 N N . ASP A 1 294 ? 11.259 13.083 12.984 1.00 95.75 294 ASP A N 1
ATOM 2300 C CA . ASP A 1 294 ? 11.324 11.698 12.532 1.00 95.75 294 ASP A CA 1
ATOM 2301 C C . ASP A 1 294 ? 10.737 11.550 11.122 1.00 95.75 294 ASP A C 1
ATOM 2303 O O . ASP A 1 294 ? 11.373 10.966 10.243 1.00 95.75 294 ASP A O 1
ATOM 2307 N N . LEU A 1 295 ? 9.570 12.146 10.867 1.00 95.31 295 LEU A N 1
ATOM 2308 C CA . LEU A 1 295 ? 8.953 12.173 9.542 1.00 95.31 295 LEU A CA 1
ATOM 2309 C C . LEU A 1 295 ? 9.878 12.811 8.499 1.00 95.31 295 LEU A C 1
ATOM 2311 O O . LEU A 1 295 ? 10.131 12.219 7.451 1.00 95.31 295 LEU A O 1
ATOM 2315 N N . LEU A 1 296 ? 10.409 14.000 8.796 1.00 96.69 296 LEU A N 1
ATOM 2316 C CA . LEU A 1 296 ? 11.287 14.735 7.884 1.00 96.69 296 LEU A CA 1
ATOM 2317 C C . LEU A 1 296 ? 12.575 13.957 7.602 1.00 96.69 296 LEU A C 1
ATOM 2319 O O . LEU A 1 296 ? 12.951 13.793 6.442 1.00 96.69 296 LEU A O 1
ATOM 2323 N N . GLY A 1 297 ? 13.216 13.418 8.641 1.00 96.88 297 GLY A N 1
ATOM 2324 C CA . GLY A 1 297 ? 14.397 12.569 8.502 1.00 96.88 297 GLY A CA 1
ATOM 2325 C C . GLY A 1 297 ? 14.118 11.343 7.633 1.00 96.88 297 GLY A C 1
ATOM 2326 O O . GLY A 1 297 ? 14.872 11.077 6.697 1.00 96.88 297 GLY A O 1
ATOM 2327 N N . SER A 1 298 ? 12.999 10.656 7.885 1.00 96.81 298 SER A N 1
ATOM 2328 C CA . SER A 1 298 ? 12.552 9.486 7.123 1.00 96.81 298 SER A CA 1
ATOM 2329 C C . SER A 1 298 ? 12.291 9.823 5.652 1.00 96.81 298 SER A C 1
ATOM 2331 O O . SER A 1 298 ? 12.748 9.106 4.760 1.00 96.81 298 SER A O 1
ATOM 2333 N N . TYR A 1 299 ? 11.608 10.931 5.369 1.00 97.75 299 TYR A N 1
ATOM 2334 C CA . TYR A 1 299 ? 11.382 11.391 4.004 1.00 97.75 299 TYR A CA 1
ATOM 2335 C C . TYR A 1 299 ? 12.700 11.688 3.280 1.00 97.75 299 TYR A C 1
ATOM 2337 O O . TYR A 1 299 ? 12.956 11.126 2.213 1.00 97.75 299 TYR A O 1
ATOM 2345 N N . PHE A 1 300 ? 13.575 12.506 3.871 1.00 98.12 300 PHE A N 1
ATOM 2346 C CA . PHE A 1 300 ? 14.809 12.929 3.215 1.00 98.12 300 PHE A CA 1
ATOM 2347 C C . PHE A 1 300 ? 15.798 11.778 2.992 1.00 98.12 300 PHE A C 1
ATOM 2349 O O . PHE A 1 300 ? 16.446 11.746 1.943 1.00 98.12 300 PHE A O 1
ATOM 2356 N N . ILE A 1 301 ? 15.887 10.798 3.903 1.00 97.81 301 ILE A N 1
ATOM 2357 C CA . ILE A 1 301 ? 16.767 9.641 3.680 1.00 97.81 301 ILE A CA 1
ATOM 2358 C C . ILE A 1 301 ? 16.254 8.759 2.539 1.00 97.81 301 ILE A C 1
ATOM 2360 O O . ILE A 1 301 ? 17.025 8.354 1.669 1.00 97.81 301 ILE A O 1
ATOM 2364 N N . ASN A 1 302 ? 14.945 8.501 2.483 1.00 96.94 302 ASN A N 1
ATOM 2365 C CA . ASN A 1 302 ? 14.361 7.705 1.405 1.00 96.94 302 ASN A CA 1
ATOM 2366 C C . ASN A 1 302 ? 14.439 8.432 0.056 1.00 96.94 302 ASN A C 1
ATOM 2368 O O . ASN A 1 302 ? 14.685 7.793 -0.973 1.00 96.94 302 ASN A O 1
ATOM 2372 N N . ARG A 1 303 ? 14.294 9.763 0.056 1.00 97.00 303 ARG A N 1
ATOM 2373 C CA . ARG A 1 303 ? 14.534 10.600 -1.122 1.00 97.00 303 ARG A CA 1
ATOM 2374 C C . ARG A 1 303 ? 15.979 10.467 -1.599 1.00 97.00 303 ARG A C 1
ATOM 2376 O O . ARG A 1 303 ? 16.177 10.159 -2.767 1.00 97.00 303 ARG A O 1
ATOM 2383 N N . ALA A 1 304 ? 16.965 10.573 -0.704 1.00 97.31 304 ALA A N 1
ATOM 2384 C CA . ALA A 1 304 ? 18.384 10.423 -1.042 1.00 97.31 304 ALA A CA 1
ATOM 2385 C C . ALA A 1 304 ? 18.705 9.057 -1.678 1.00 97.31 304 ALA A C 1
ATOM 2387 O O . ALA A 1 304 ? 19.387 8.985 -2.696 1.00 97.31 304 ALA A O 1
ATOM 2388 N N . PHE A 1 305 ? 18.172 7.956 -1.135 1.00 95.75 305 PHE A N 1
ATOM 2389 C CA . PHE A 1 305 ? 18.334 6.631 -1.752 1.00 95.75 305 PHE A CA 1
ATOM 2390 C C . PHE A 1 305 ? 17.624 6.501 -3.104 1.00 95.75 305 PHE A C 1
ATOM 2392 O O . PHE A 1 305 ? 18.031 5.703 -3.952 1.00 95.75 305 PHE A O 1
ATOM 2399 N N . THR A 1 306 ? 16.527 7.226 -3.307 1.00 93.00 306 THR A N 1
ATOM 2400 C CA . THR A 1 306 ? 15.785 7.211 -4.571 1.00 93.00 306 THR A CA 1
ATOM 2401 C C . THR A 1 306 ? 16.536 7.984 -5.649 1.00 93.00 306 THR A C 1
ATOM 2403 O O . THR A 1 306 ? 16.793 7.416 -6.708 1.00 93.00 306 THR A O 1
ATOM 2406 N N . THR A 1 307 ? 16.980 9.208 -5.356 1.00 94.44 307 THR A N 1
ATOM 2407 C CA . THR A 1 307 ? 17.754 10.037 -6.290 1.00 94.44 307 THR A CA 1
ATOM 2408 C C . THR A 1 307 ? 19.114 9.417 -6.609 1.00 94.44 307 THR A C 1
ATOM 2410 O O . THR A 1 307 ? 19.517 9.407 -7.768 1.00 94.44 307 THR A O 1
ATOM 2413 N N . TYR A 1 308 ? 19.774 8.775 -5.638 1.00 95.00 308 TYR A N 1
ATOM 2414 C CA . TYR A 1 308 ? 21.016 8.034 -5.888 1.00 95.00 308 TYR A CA 1
ATOM 2415 C C . TYR A 1 308 ? 20.831 6.883 -6.883 1.00 95.00 308 TYR A C 1
ATOM 2417 O O . TYR A 1 308 ? 21.648 6.709 -7.783 1.00 95.00 308 TYR A O 1
ATOM 2425 N N . ARG A 1 309 ? 19.744 6.106 -6.759 1.00 91.75 309 ARG A N 1
ATOM 2426 C CA . ARG A 1 309 ? 19.423 5.008 -7.695 1.00 91.75 309 ARG A CA 1
ATOM 2427 C C . ARG A 1 309 ? 19.076 5.498 -9.100 1.00 91.75 309 ARG A C 1
ATOM 2429 O O . ARG A 1 309 ? 19.182 4.728 -10.045 1.00 91.75 309 ARG A O 1
ATOM 2436 N N . GLN A 1 310 ? 18.656 6.752 -9.220 1.00 90.44 310 GLN A N 1
ATOM 2437 C CA . GLN A 1 310 ? 18.394 7.432 -10.488 1.00 90.44 310 GLN A CA 1
ATOM 2438 C C . GLN A 1 310 ? 19.637 8.164 -11.023 1.00 90.44 310 GLN A C 1
ATOM 2440 O O . GLN A 1 310 ? 19.546 8.857 -12.029 1.00 90.44 310 GLN A O 1
ATOM 2445 N N . SER A 1 311 ? 20.791 8.032 -10.359 1.00 93.88 311 SER A N 1
ATOM 2446 C CA . SER A 1 311 ? 22.034 8.746 -10.681 1.00 93.88 311 SER A CA 1
ATOM 2447 C C . SER A 1 311 ? 21.929 10.279 -10.593 1.00 93.88 311 SER A C 1
ATOM 2449 O O . SER A 1 311 ? 22.748 10.999 -11.157 1.00 93.88 311 SER A O 1
ATOM 2451 N N . HIS A 1 312 ? 20.965 10.804 -9.831 1.00 93.94 312 HIS A N 1
ATOM 2452 C CA . HIS A 1 312 ? 20.819 12.234 -9.540 1.00 93.94 312 HIS A CA 1
ATOM 2453 C C . HIS A 1 312 ? 21.659 12.610 -8.304 1.00 93.94 312 HIS A C 1
ATOM 2455 O O . HIS A 1 312 ? 21.146 12.897 -7.214 1.00 93.94 312 HIS A O 1
ATOM 2461 N N . TYR A 1 313 ? 22.988 12.559 -8.440 1.00 94.25 313 TYR A N 1
ATOM 2462 C CA . TYR A 1 313 ? 23.915 12.736 -7.311 1.00 94.25 313 TYR A CA 1
ATOM 2463 C C . TYR A 1 313 ? 23.868 14.135 -6.686 1.00 94.25 313 TYR A C 1
ATOM 2465 O O . TYR A 1 313 ? 23.966 14.257 -5.462 1.00 94.25 313 TYR A O 1
ATOM 2473 N N . SER A 1 314 ? 23.631 15.172 -7.496 1.00 94.00 314 SER A N 1
ATOM 2474 C CA . SER A 1 314 ? 23.480 16.560 -7.037 1.00 94.00 314 SER A CA 1
ATOM 2475 C C . SER A 1 314 ? 22.318 16.737 -6.050 1.00 94.00 314 SER A C 1
ATOM 2477 O O . SER A 1 314 ? 22.412 17.546 -5.133 1.00 94.00 314 SER A O 1
ATOM 2479 N N . GLU A 1 315 ? 21.253 15.939 -6.174 1.00 95.38 315 GLU A N 1
ATOM 2480 C CA . GLU A 1 315 ? 20.112 15.937 -5.247 1.00 95.38 315 GLU A CA 1
ATOM 2481 C C . GLU A 1 315 ? 20.287 14.973 -4.063 1.00 95.38 315 GLU A C 1
ATOM 2483 O O . GLU A 1 315 ? 19.643 15.127 -3.018 1.00 95.38 315 GLU A O 1
ATOM 2488 N N . THR A 1 316 ? 21.155 13.969 -4.217 1.00 96.19 316 THR A N 1
ATOM 2489 C CA . THR A 1 316 ? 21.398 12.932 -3.205 1.00 96.19 316 THR A CA 1
ATOM 2490 C C . THR A 1 316 ? 22.044 13.523 -1.955 1.00 96.19 316 THR A C 1
ATOM 2492 O O . THR A 1 316 ? 21.537 13.320 -0.851 1.00 96.19 316 THR A O 1
ATOM 2495 N N . ILE A 1 317 ? 23.143 14.271 -2.116 1.00 96.25 317 ILE A N 1
ATOM 2496 C CA . ILE A 1 317 ? 23.929 14.793 -0.986 1.00 96.25 317 ILE A CA 1
ATOM 2497 C C . ILE A 1 317 ? 23.105 15.766 -0.127 1.00 96.25 317 ILE A C 1
ATOM 2499 O O . ILE A 1 317 ? 23.015 15.532 1.081 1.00 96.25 317 ILE A O 1
ATOM 2503 N N . PRO A 1 318 ? 22.430 16.796 -0.684 1.00 97.31 318 PRO A N 1
ATOM 2504 C CA . PRO A 1 318 ? 21.619 17.705 0.125 1.00 97.31 318 PRO A CA 1
ATOM 2505 C C . PRO A 1 318 ? 20.484 16.987 0.862 1.00 97.31 318 PRO A C 1
ATOM 2507 O O . PRO A 1 318 ? 20.201 17.308 2.016 1.00 97.31 318 PRO A O 1
ATOM 2510 N N . SER A 1 319 ? 19.853 15.989 0.231 1.00 97.25 319 SER A N 1
ATOM 2511 C CA . SER A 1 319 ? 18.799 15.191 0.867 1.00 97.25 319 SER A CA 1
ATOM 2512 C C . SER A 1 319 ? 19.351 14.361 2.029 1.00 97.25 319 SER A C 1
ATOM 2514 O O . SER A 1 319 ? 18.788 14.385 3.120 1.00 97.25 319 SER A O 1
ATOM 2516 N N . ALA A 1 320 ? 20.490 13.689 1.845 1.00 97.75 320 ALA A N 1
ATOM 2517 C CA . ALA A 1 320 ? 21.136 12.928 2.910 1.00 97.75 320 ALA A CA 1
ATOM 2518 C C . ALA A 1 320 ? 21.550 13.833 4.087 1.00 97.75 320 ALA A C 1
ATOM 2520 O O . ALA A 1 320 ? 21.238 13.522 5.235 1.00 97.75 320 ALA A O 1
ATOM 2521 N N . LEU A 1 321 ? 22.165 14.990 3.824 1.00 97.62 321 LEU A N 1
ATOM 2522 C CA . LEU A 1 321 ? 22.543 15.942 4.877 1.00 97.62 321 LEU A CA 1
ATOM 2523 C C . LEU A 1 321 ? 21.328 16.462 5.657 1.00 97.62 321 LEU A C 1
ATOM 2525 O O . LEU A 1 321 ? 21.362 16.491 6.887 1.00 97.62 321 LEU A O 1
ATOM 2529 N N . ARG A 1 322 ? 20.222 16.795 4.974 1.00 97.75 322 ARG A N 1
ATOM 2530 C CA . ARG A 1 322 ? 18.959 17.157 5.643 1.00 97.75 322 ARG A CA 1
ATOM 2531 C C . ARG A 1 322 ? 18.433 16.016 6.508 1.00 97.75 322 ARG A C 1
ATOM 2533 O O . ARG A 1 322 ? 17.997 16.263 7.629 1.00 97.75 322 ARG A O 1
ATOM 2540 N N . ALA A 1 323 ? 18.506 14.773 6.033 1.00 97.81 323 ALA A N 1
ATOM 2541 C CA . ALA A 1 323 ? 18.104 13.621 6.831 1.00 97.81 323 ALA A CA 1
ATOM 2542 C C . ALA A 1 323 ? 18.930 13.501 8.123 1.00 97.81 323 ALA A C 1
ATOM 2544 O O . ALA A 1 323 ? 18.348 13.324 9.191 1.00 97.81 323 ALA A O 1
ATOM 2545 N N . GLY A 1 324 ? 20.256 13.667 8.041 1.00 97.75 324 GLY A N 1
ATOM 2546 C CA . GLY A 1 324 ? 21.150 13.678 9.204 1.00 97.75 324 GLY A CA 1
ATOM 2547 C C . GLY A 1 324 ? 20.893 14.849 10.160 1.00 97.75 324 GLY A C 1
ATOM 2548 O O . GLY A 1 324 ? 20.944 14.669 11.372 1.00 97.75 324 GLY A O 1
ATOM 2549 N N . TYR A 1 325 ? 20.537 16.028 9.643 1.00 97.62 325 TYR A N 1
ATOM 2550 C CA . TYR A 1 325 ? 20.134 17.171 10.470 1.00 97.62 325 TYR A CA 1
ATOM 2551 C C . TYR A 1 325 ? 18.870 16.869 11.294 1.00 97.62 325 TYR A C 1
ATOM 2553 O O . TYR A 1 325 ? 18.832 17.091 12.508 1.00 97.62 325 TYR A O 1
ATOM 2561 N N . TYR A 1 326 ? 17.831 16.319 10.657 1.00 97.19 326 TYR A N 1
ATOM 2562 C CA . TYR A 1 326 ? 16.590 15.990 11.359 1.00 97.19 326 TYR A CA 1
ATOM 2563 C C . TYR A 1 326 ? 16.758 14.804 12.314 1.00 97.19 326 TYR A C 1
ATOM 2565 O O . TYR A 1 326 ? 16.270 14.886 13.444 1.00 97.19 326 TYR A O 1
ATOM 2573 N N . GLN A 1 327 ? 17.500 13.771 11.900 1.00 96.88 327 GLN A N 1
ATOM 2574 C CA . GLN A 1 327 ? 17.809 12.570 12.678 1.00 96.88 327 GLN A CA 1
ATOM 2575 C C . GLN A 1 327 ? 19.327 12.282 12.698 1.00 96.88 327 GLN A C 1
ATOM 2577 O O . GLN A 1 327 ? 19.829 11.514 11.869 1.00 96.88 327 GLN A O 1
ATOM 2582 N N . PRO A 1 328 ? 20.070 12.822 13.687 1.00 97.25 328 PRO A N 1
ATOM 2583 C CA . PRO A 1 328 ? 21.523 12.636 13.791 1.00 97.25 328 PRO A CA 1
ATOM 2584 C C . PRO A 1 328 ? 21.972 11.175 13.893 1.00 97.25 328 PRO A C 1
ATOM 2586 O O . PRO A 1 328 ? 23.083 10.846 13.485 1.00 97.25 328 PRO A O 1
ATOM 2589 N N . GLY A 1 329 ? 21.101 10.274 14.364 1.00 96.38 329 GLY A N 1
ATOM 2590 C CA . GLY A 1 329 ? 21.377 8.836 14.414 1.00 96.38 329 GLY A CA 1
ATOM 2591 C C . GLY A 1 329 ? 21.734 8.222 13.053 1.00 96.38 329 GLY A C 1
ATOM 2592 O O . GLY A 1 329 ? 22.477 7.242 13.008 1.00 96.38 329 GLY A O 1
ATOM 2593 N N . TYR A 1 330 ? 21.297 8.814 11.931 1.00 96.56 330 TYR A N 1
ATOM 2594 C CA . TYR A 1 330 ? 21.710 8.357 10.600 1.00 96.56 330 TYR A CA 1
ATOM 2595 C C . TYR A 1 330 ? 23.206 8.538 10.330 1.00 96.56 330 TYR A C 1
ATOM 2597 O O . TYR A 1 330 ? 23.766 7.754 9.569 1.00 96.56 330 TYR A O 1
ATOM 2605 N N . LEU A 1 331 ? 23.880 9.489 10.982 1.00 95.38 331 LEU A N 1
ATOM 2606 C CA . LEU A 1 331 ? 25.324 9.700 10.820 1.00 95.38 331 LEU A CA 1
ATOM 2607 C C . LEU A 1 331 ? 26.152 8.516 11.340 1.00 95.38 331 LEU A C 1
ATOM 2609 O O . LEU A 1 331 ? 27.271 8.300 10.885 1.00 95.38 331 LEU A O 1
ATOM 2613 N N . LEU A 1 332 ? 25.586 7.712 12.244 1.00 96.06 332 LEU A N 1
ATOM 2614 C CA . LEU A 1 332 ? 26.205 6.486 12.754 1.00 96.06 332 LEU A CA 1
ATOM 2615 C C . LEU A 1 332 ? 25.931 5.269 11.851 1.00 96.06 332 LEU A C 1
ATOM 2617 O O . LEU A 1 332 ? 26.518 4.202 12.035 1.00 96.06 332 LEU A O 1
ATOM 2621 N N . ASN A 1 333 ? 25.041 5.397 10.862 1.00 96.75 333 ASN A N 1
ATOM 2622 C CA . ASN A 1 333 ? 24.682 4.306 9.968 1.00 96.75 333 ASN A CA 1
ATOM 2623 C C . ASN A 1 333 ? 25.703 4.177 8.822 1.00 96.75 333 ASN A C 1
ATOM 2625 O O . ASN A 1 333 ? 25.845 5.062 7.979 1.00 96.75 333 ASN A O 1
ATOM 2629 N N . ARG A 1 334 ? 26.373 3.022 8.727 1.00 96.38 334 ARG A N 1
ATOM 2630 C CA . ARG A 1 334 ? 27.362 2.748 7.663 1.00 96.38 334 ARG A CA 1
ATOM 2631 C C . ARG A 1 334 ? 26.785 2.877 6.249 1.00 96.38 334 ARG A C 1
ATOM 2633 O O . ARG A 1 334 ? 27.487 3.313 5.342 1.00 96.38 334 ARG A O 1
ATOM 2640 N N . GLY A 1 335 ? 25.517 2.515 6.051 1.00 95.19 335 GLY A N 1
ATOM 2641 C CA . GLY A 1 335 ? 24.825 2.651 4.768 1.00 95.19 335 GLY A CA 1
ATOM 2642 C C . GLY A 1 335 ? 24.615 4.112 4.371 1.00 95.19 335 GLY A C 1
ATOM 2643 O O . GLY A 1 335 ? 24.836 4.462 3.214 1.00 95.19 335 GLY A O 1
ATOM 2644 N N . PHE A 1 336 ? 24.273 4.972 5.332 1.00 96.69 336 PHE A N 1
ATOM 2645 C CA . PHE A 1 336 ? 24.170 6.419 5.133 1.00 96.69 336 PHE A CA 1
ATOM 2646 C C . PHE A 1 336 ? 25.520 7.040 4.744 1.00 96.69 336 PHE A C 1
ATOM 2648 O O . PHE A 1 336 ? 25.613 7.753 3.746 1.00 96.69 336 PHE A O 1
ATOM 2655 N N . LEU A 1 337 ? 26.590 6.719 5.479 1.00 96.62 337 LEU A N 1
ATOM 2656 C CA . LEU A 1 337 ? 27.937 7.210 5.163 1.00 96.62 337 LEU A CA 1
ATOM 2657 C C . LEU A 1 337 ? 28.414 6.705 3.795 1.00 96.62 337 LEU A C 1
ATOM 2659 O O . LEU A 1 337 ? 28.958 7.468 2.998 1.00 96.62 337 LEU A O 1
ATOM 2663 N N . SER A 1 338 ? 28.152 5.432 3.483 1.00 95.88 338 SER A N 1
ATOM 2664 C CA . SER A 1 338 ? 28.472 4.858 2.176 1.00 95.88 338 SER A CA 1
ATOM 2665 C C . SER A 1 338 ? 27.721 5.557 1.039 1.00 95.88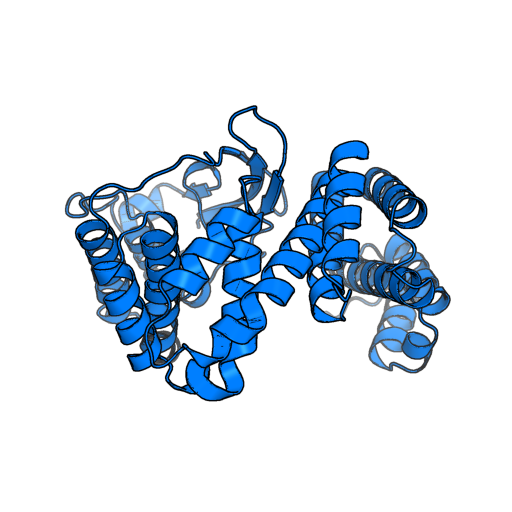 338 SER A C 1
ATOM 2667 O O . SER A 1 338 ? 28.320 5.786 -0.012 1.00 95.88 338 SER A O 1
ATOM 2669 N N . LEU A 1 339 ? 26.448 5.914 1.243 1.00 95.88 339 LEU A N 1
ATOM 2670 C CA . LEU A 1 339 ? 25.654 6.681 0.282 1.00 95.88 339 LEU A CA 1
ATOM 2671 C C . LEU A 1 339 ? 26.300 8.045 -0.000 1.00 95.88 339 LEU A C 1
ATOM 2673 O O . LEU A 1 339 ? 26.498 8.382 -1.165 1.00 95.88 339 LEU A O 1
ATOM 2677 N N . LEU A 1 340 ? 26.680 8.790 1.045 1.00 95.69 340 LEU A N 1
ATOM 2678 C CA . LEU A 1 340 ? 27.330 10.098 0.911 1.00 95.69 340 LEU A CA 1
ATOM 2679 C C . LEU A 1 340 ? 28.658 10.018 0.149 1.00 95.69 340 LEU A C 1
ATOM 2681 O O . LEU A 1 340 ? 28.848 10.752 -0.818 1.00 95.69 340 LEU A O 1
ATOM 2685 N N . VAL A 1 341 ? 29.552 9.102 0.535 1.00 96.06 341 VAL A N 1
ATOM 2686 C CA . VAL A 1 341 ? 30.867 8.941 -0.116 1.00 96.06 341 VAL A CA 1
ATOM 2687 C C . VAL A 1 341 ? 30.711 8.555 -1.589 1.00 96.06 341 VAL A C 1
ATOM 2689 O O . VAL A 1 341 ? 31.405 9.084 -2.458 1.00 96.06 341 VAL A O 1
ATOM 2692 N N . ARG A 1 342 ? 29.782 7.646 -1.905 1.00 94.44 342 ARG A N 1
ATOM 2693 C CA . ARG A 1 342 ? 29.547 7.221 -3.293 1.00 94.44 342 ARG A CA 1
ATOM 2694 C C . ARG A 1 342 ? 28.919 8.316 -4.141 1.00 94.44 342 ARG A C 1
ATOM 2696 O O . ARG A 1 342 ? 29.333 8.492 -5.280 1.00 94.44 342 ARG A O 1
ATOM 2703 N N . ALA A 1 343 ? 27.957 9.053 -3.591 1.00 93.94 343 ALA A N 1
ATOM 2704 C CA . ALA A 1 343 ? 27.360 10.190 -4.280 1.00 93.94 343 ALA A CA 1
ATOM 2705 C C . ALA A 1 343 ? 28.401 11.292 -4.547 1.00 93.94 343 ALA A C 1
ATOM 2707 O O . ALA A 1 343 ? 28.433 11.829 -5.648 1.00 93.94 343 ALA A O 1
ATOM 2708 N N . ALA A 1 344 ? 29.293 11.573 -3.589 1.00 93.88 344 ALA A N 1
ATOM 2709 C CA . ALA A 1 344 ? 30.356 12.572 -3.739 1.00 93.88 344 ALA A CA 1
ATOM 2710 C C . ALA A 1 344 ? 31.430 12.177 -4.766 1.00 93.88 344 ALA A C 1
ATOM 2712 O O . ALA A 1 344 ? 31.990 13.037 -5.436 1.00 93.88 344 ALA A O 1
ATOM 2713 N N . THR A 1 345 ? 31.708 10.880 -4.911 1.00 94.06 345 THR A N 1
ATOM 2714 C CA . THR A 1 345 ? 32.706 10.365 -5.867 1.00 94.06 345 THR A CA 1
ATOM 2715 C C . THR A 1 345 ? 32.129 10.044 -7.248 1.00 94.06 345 THR A C 1
ATOM 2717 O O . THR A 1 345 ? 32.874 9.605 -8.120 1.00 94.06 345 THR A O 1
ATOM 2720 N N . GLY A 1 346 ? 30.815 10.203 -7.458 1.00 86.50 346 GLY A N 1
ATOM 2721 C CA . GLY A 1 346 ? 30.143 9.853 -8.716 1.00 86.50 346 GLY A CA 1
ATOM 2722 C C . GLY A 1 346 ? 30.183 8.358 -9.063 1.00 86.50 346 GLY A C 1
ATOM 2723 O O . GLY A 1 346 ? 29.883 7.978 -10.193 1.00 86.50 346 GLY A O 1
ATOM 2724 N N . ARG A 1 347 ? 30.560 7.483 -8.120 1.00 76.94 347 ARG A N 1
ATOM 2725 C CA . ARG A 1 347 ? 30.642 6.038 -8.364 1.00 76.94 347 ARG A CA 1
ATOM 2726 C C . ARG A 1 347 ? 29.250 5.412 -8.260 1.00 76.94 347 ARG A C 1
ATOM 2728 O O . ARG A 1 347 ? 28.760 5.124 -7.160 1.00 76.94 347 ARG A O 1
ATOM 2735 N N . ALA A 1 348 ? 28.628 5.163 -9.412 1.00 68.75 348 ALA A N 1
ATOM 2736 C CA . ALA A 1 348 ? 27.558 4.177 -9.515 1.00 68.75 348 ALA A CA 1
ATOM 2737 C C . ALA A 1 348 ? 28.133 2.790 -9.183 1.00 68.75 348 ALA A C 1
ATOM 2739 O O . ALA A 1 348 ? 29.253 2.467 -9.582 1.00 68.75 348 ALA A O 1
ATOM 2740 N N . ARG A 1 349 ? 27.387 1.954 -8.450 1.00 58.44 349 ARG A N 1
ATOM 2741 C CA . ARG A 1 349 ? 27.651 0.509 -8.502 1.00 58.44 349 ARG A CA 1
ATOM 2742 C C . ARG A 1 349 ? 27.375 0.080 -9.947 1.00 58.44 349 ARG A C 1
ATOM 2744 O O . ARG A 1 349 ? 26.234 0.234 -10.378 1.00 58.44 349 ARG A O 1
ATOM 2751 N N . ALA A 1 350 ? 28.419 -0.350 -10.655 1.00 47.16 350 ALA A N 1
ATOM 2752 C CA . ALA A 1 350 ? 28.282 -1.108 -11.894 1.00 47.16 350 ALA A CA 1
ATOM 2753 C C . ALA A 1 350 ? 27.506 -2.404 -11.633 1.00 47.16 350 ALA A C 1
ATOM 2755 O O . ALA A 1 350 ? 27.648 -2.943 -10.503 1.00 47.16 350 ALA A O 1
#

Radius of gyration: 21.61 Å; chains: 1; bounding box: 56×50×52 Å

Sequence (350 aa):
GLTYGSRIEIDQHGKPVHLAKLPQQATLATVLLAFPFAPTDLTVRRPWLDCVGAFRTGFVVNEDREWYIRLLLGGCSCKNVGQFLAYRRLNTQKTFQDLPARLDDMQRALASGFGDARCSPEFQALHAQAHCNIYRSWAYQAAIQGEQQLAHDYFQQMLSYDPSLLTKGQESLLRFFIHAATRDGGPHETRLRKVFAHLPPALASLTKQETRSVAQGYVLRGIQDILWGRFEQGKHALACANALGAEVDASCLKVVTNQLLNYEAAFGSAATQEVLRSLASNLPPMVSRGKIRDLLGSYFINRAFTTYRQSHYSETIPSALRAGYYQPGYLLNRGFLSLLVRAATGRARA